Protein AF-A0A7S2FKA6-F1 (afdb_monomer)

Sequence (205 aa):
SEPDRRRFMAACVSSMRIHAEGRASDGRSLIFLFEQLCSLVCPEKPEPEHLLMLNKTSTQEEFIRGAMVKNPYSSKQVGPLMRDVKNKICRDLDLGGLIEDDNGMELLVSGKIVKLDLSVTAVYEQVWARAQAAQGLSESAPMVVVYRLQGLDGEATEPIVESVDEESGEEKDPEAEYAIAAVVGETGGLQVMMDILERSTPLLR

Mean predicted aligned error: 9.56 Å

InterPro domains:
  IPR025704 E3 ubiquitin ligase UBR4, C-terminal [PF13764] (68-200)
  IPR045189 E3 ubiquitin ligase UBR4-like [PTHR21725] (3-200)

Solvent-accessible surface area (backbone atoms only — not comparable to full-atom values): 11991 Å² total; per-residue (Å²): 104,72,69,54,50,53,51,49,52,45,48,42,43,52,50,46,45,54,46,66,72,40,97,64,70,53,61,66,60,49,51,51,45,49,50,54,49,45,48,70,47,59,55,81,75,75,79,83,79,47,41,33,34,61,39,71,41,81,92,43,55,87,79,47,65,81,77,68,84,68,63,63,39,50,35,86,79,52,38,66,29,37,43,30,49,52,41,48,53,23,62,80,52,71,39,66,85,42,59,88,34,77,70,51,51,46,42,26,43,82,76,22,36,48,46,44,87,42,42,45,65,55,46,42,60,67,45,38,32,50,54,30,51,74,69,75,42,71,71,87,57,62,43,58,37,36,37,47,61,56,66,76,87,47,80,87,82,56,55,71,44,86,76,71,78,86,74,78,61,79,88,65,59,63,68,72,70,38,48,72,47,51,48,40,61,78,66,47,28,61,58,47,52,49,56,45,50,63,72,60,65,73,78,88,119

Secondary structure (DSSP, 8-state):
-HHHHHHHHHHHHHHHHHHHHSSS--HHHHHHHHHHHHHHHS---PPPP-EEEEEE-GGGTTTS-S--TTPSEEHHHH-SBHHHHHHHHHHHTT-GGGSS-SSSEEEEETTEEE-TTSBHHHHIIIIIIHHHHHTT--TTSPEEEEEEETTTTSS--SPEE----TT-S----HHHHTGGGHHHHHTTHHHHHHHHHHHHTTS--

Organism: NCBI:txid156173

Foldseek 3Di:
DLVVLLVVLLVLLVVLLVLLPDPDNPVVSNVVSVVSNCCSQPNPPPDDKAWEDEAEDPVCPVVQPDTDPPHGDICVVQDFWLLSVVLVSCVVRVVVVCNPPQQFKFKDFPQATEHRRDTPVQCLVFPHQVSCVVVVHDSPDHTYIYMDTPCPVHHDPHHYDPDGDPPPPDPDDSCVSRVSCVSCVVSVSVVSVVSSVVVVPPPPD

Radius of gyration: 25.11 Å; Cα contacts (8 Å, |Δi|>4): 246; chains: 1; bounding box: 62×28×62 Å

pLDDT: mean 88.81, std 11.91, range [36.5, 98.56]

Structure (mmCIF, N/CA/C/O backbone):
data_AF-A0A7S2FKA6-F1
#
_entry.id   AF-A0A7S2FKA6-F1
#
loop_
_atom_site.group_PDB
_atom_site.id
_atom_site.type_symbol
_atom_site.label_atom_id
_atom_site.label_alt_id
_atom_site.label_comp_id
_atom_site.label_asym_id
_atom_site.label_entity_id
_atom_site.label_seq_id
_atom_site.pdbx_PDB_ins_code
_atom_site.Cartn_x
_atom_site.Cartn_y
_atom_site.Cartn_z
_atom_site.occupancy
_atom_site.B_iso_or_equiv
_atom_site.auth_seq_id
_atom_site.auth_comp_id
_atom_site.auth_asym_id
_atom_site.auth_atom_id
_atom_site.pdbx_PDB_model_num
ATOM 1 N N . SER A 1 1 ? 4.176 10.883 -28.738 1.00 82.25 1 SER A N 1
ATOM 2 C CA . SER A 1 1 ? 3.294 9.872 -29.364 1.00 82.25 1 SER A CA 1
ATOM 3 C C . SER A 1 1 ? 4.046 8.545 -29.504 1.00 82.25 1 SER A C 1
ATOM 5 O O . SER A 1 1 ? 5.252 8.534 -29.278 1.00 82.25 1 SER A O 1
ATOM 7 N N . GLU A 1 2 ? 3.391 7.428 -29.844 1.00 84.69 2 GLU A N 1
ATOM 8 C CA . GLU A 1 2 ? 4.082 6.151 -30.117 1.00 84.69 2 GLU A CA 1
ATOM 9 C C . GLU A 1 2 ? 5.208 6.263 -31.170 1.00 84.69 2 GLU A C 1
ATOM 11 O O . GLU A 1 2 ? 6.323 5.825 -30.874 1.00 84.69 2 GLU A O 1
ATOM 16 N N . PRO A 1 3 ? 5.019 6.919 -32.337 1.00 91.50 3 PRO A N 1
ATOM 17 C CA . PRO A 1 3 ? 6.106 7.072 -33.305 1.00 91.50 3 PRO A CA 1
ATOM 18 C C . PRO A 1 3 ? 7.275 7.909 -32.770 1.00 91.50 3 PRO A C 1
ATOM 20 O O . PRO A 1 3 ? 8.422 7.627 -33.112 1.00 91.50 3 PRO A O 1
ATOM 23 N N . ASP A 1 4 ? 7.028 8.891 -31.897 1.00 91.38 4 ASP A N 1
ATOM 24 C CA . ASP A 1 4 ? 8.115 9.643 -31.253 1.00 91.38 4 ASP A CA 1
ATOM 25 C C . ASP A 1 4 ? 8.912 8.761 -30.289 1.00 91.38 4 ASP A C 1
ATOM 27 O O . ASP A 1 4 ? 10.138 8.826 -30.282 1.00 91.38 4 ASP A O 1
ATOM 31 N N . ARG A 1 5 ? 8.236 7.894 -29.519 1.00 91.75 5 ARG A N 1
ATOM 32 C CA . ARG A 1 5 ? 8.898 6.941 -28.613 1.00 91.75 5 ARG A CA 1
ATOM 33 C C . ARG A 1 5 ? 9.753 5.940 -29.391 1.00 91.75 5 ARG A C 1
ATOM 35 O O . ARG A 1 5 ? 10.891 5.699 -29.002 1.00 91.75 5 ARG A O 1
ATOM 42 N N . ARG A 1 6 ? 9.249 5.416 -30.517 1.00 94.00 6 ARG A N 1
ATOM 43 C CA . ARG A 1 6 ? 10.022 4.529 -31.409 1.00 94.00 6 ARG A CA 1
ATOM 44 C C . ARG A 1 6 ? 11.250 5.237 -31.989 1.00 94.00 6 ARG A C 1
ATOM 46 O O . ARG A 1 6 ? 12.345 4.685 -31.953 1.00 94.00 6 ARG A O 1
ATOM 53 N N . ARG A 1 7 ? 11.098 6.476 -32.479 1.00 94.50 7 ARG A N 1
ATOM 54 C CA . ARG A 1 7 ? 12.226 7.290 -32.979 1.00 94.50 7 ARG A CA 1
ATOM 55 C C . ARG A 1 7 ? 13.259 7.565 -31.892 1.00 94.50 7 ARG A C 1
ATOM 57 O O . ARG A 1 7 ? 14.451 7.460 -32.154 1.00 94.50 7 ARG A O 1
ATOM 64 N N . PHE A 1 8 ? 12.805 7.900 -30.688 1.00 94.12 8 PHE A N 1
ATOM 65 C CA . PHE A 1 8 ? 13.676 8.152 -29.548 1.00 94.12 8 PHE A CA 1
ATOM 66 C C . PHE A 1 8 ? 14.447 6.888 -29.144 1.00 94.12 8 PHE A C 1
ATOM 68 O O . PHE A 1 8 ? 15.665 6.940 -29.027 1.00 94.12 8 PHE A O 1
ATOM 75 N N . MET A 1 9 ? 13.781 5.731 -29.065 1.00 94.19 9 MET A N 1
ATOM 76 C CA . MET A 1 9 ? 14.434 4.445 -28.796 1.00 94.19 9 MET A CA 1
ATOM 77 C C . MET A 1 9 ? 15.490 4.093 -29.859 1.00 94.19 9 MET A C 1
ATOM 79 O O . MET A 1 9 ? 16.610 3.710 -29.520 1.00 94.19 9 MET A O 1
ATOM 83 N N . ALA A 1 10 ? 15.183 4.295 -31.145 1.00 94.81 10 ALA A N 1
ATOM 84 C CA . ALA A 1 10 ? 16.145 4.093 -32.231 1.00 94.81 10 ALA A CA 1
ATOM 85 C C . ALA A 1 10 ? 17.338 5.067 -32.162 1.00 94.81 10 ALA A C 1
ATOM 87 O O . ALA A 1 10 ? 18.478 4.691 -32.460 1.00 94.81 10 ALA A O 1
ATOM 88 N N . ALA A 1 11 ? 17.096 6.312 -31.743 1.00 94.31 11 ALA A N 1
ATOM 89 C CA . ALA A 1 11 ? 18.148 7.290 -31.497 1.00 94.31 11 ALA A CA 1
ATOM 90 C C . ALA A 1 11 ? 19.034 6.881 -30.310 1.00 94.31 11 ALA A C 1
ATOM 92 O O . ALA A 1 11 ? 20.253 6.966 -30.426 1.00 94.31 11 ALA A O 1
ATOM 93 N N . CYS A 1 12 ? 18.461 6.362 -29.216 1.00 93.44 12 CYS A N 1
ATOM 94 C CA . CYS A 1 12 ? 19.218 5.821 -28.084 1.00 93.44 12 CYS A CA 1
ATOM 95 C C . CYS A 1 12 ? 20.162 4.697 -28.526 1.00 93.44 12 CYS A C 1
ATOM 97 O O . CYS A 1 12 ? 21.352 4.760 -28.231 1.00 93.44 12 CYS A O 1
ATOM 99 N N . VAL A 1 13 ? 19.671 3.724 -29.305 1.00 93.88 13 VAL A N 1
ATOM 100 C CA . VAL A 1 13 ? 20.503 2.628 -29.839 1.00 93.88 13 VAL A CA 1
ATOM 101 C C . VAL A 1 13 ? 21.621 3.155 -30.746 1.00 93.88 13 VAL A C 1
ATOM 103 O O . VAL A 1 13 ? 22.766 2.709 -30.662 1.00 93.88 13 VAL A O 1
ATOM 106 N N . SER A 1 14 ? 21.314 4.137 -31.595 1.00 92.38 14 SER A N 1
ATOM 107 C CA . SER A 1 14 ? 22.310 4.759 -32.476 1.00 92.38 14 SER A CA 1
ATOM 108 C C . SER A 1 14 ? 23.398 5.486 -31.680 1.00 92.38 14 SER A C 1
ATOM 110 O O . SER A 1 14 ? 24.583 5.326 -31.967 1.00 92.38 14 SER A O 1
ATOM 112 N N . SER A 1 15 ? 23.012 6.225 -30.639 1.00 91.00 15 SER A N 1
ATOM 113 C CA . SER A 1 15 ? 23.945 6.879 -29.720 1.00 91.00 15 SER A CA 1
ATOM 114 C C . SER A 1 15 ? 24.798 5.859 -28.969 1.00 91.00 15 SER A C 1
ATOM 116 O O . SER A 1 15 ? 26.011 6.036 -28.884 1.00 91.00 15 SER A O 1
ATOM 118 N N . MET A 1 16 ? 24.213 4.753 -28.494 1.00 89.56 16 MET A N 1
ATOM 119 C CA . MET A 1 16 ? 24.967 3.679 -27.833 1.00 89.56 16 MET A CA 1
ATOM 120 C C . MET A 1 16 ? 26.066 3.124 -28.737 1.00 89.56 16 MET A C 1
ATOM 122 O O . MET A 1 16 ? 27.187 2.942 -28.273 1.00 89.56 16 MET A O 1
ATOM 126 N N . ARG A 1 17 ? 25.781 2.923 -30.030 1.00 89.12 17 ARG A N 1
ATOM 127 C CA . ARG A 1 17 ? 26.772 2.459 -31.013 1.00 89.12 17 ARG A CA 1
ATOM 128 C C . ARG A 1 17 ? 27.942 3.437 -31.150 1.00 89.12 17 ARG A C 1
ATOM 130 O O . ARG A 1 17 ? 29.094 3.029 -31.053 1.00 89.12 17 ARG A O 1
ATOM 137 N N . ILE A 1 18 ? 27.650 4.733 -31.278 1.00 87.38 18 ILE A N 1
ATOM 138 C CA . ILE A 1 18 ? 28.676 5.787 -31.361 1.00 87.38 18 ILE A CA 1
ATOM 139 C C . ILE A 1 18 ? 29.549 5.798 -30.097 1.00 87.38 18 ILE A C 1
ATOM 141 O O . ILE A 1 18 ? 30.776 5.866 -30.183 1.00 87.38 18 ILE A O 1
ATOM 145 N N . HIS A 1 19 ? 28.928 5.701 -28.920 1.00 82.00 19 HIS A N 1
ATOM 146 C CA . HIS A 1 19 ? 29.644 5.682 -27.644 1.00 82.00 19 HIS A CA 1
ATOM 147 C C . HIS A 1 19 ? 30.433 4.382 -27.415 1.00 82.00 19 HIS A C 1
ATOM 149 O O . HIS A 1 19 ? 31.478 4.423 -26.769 1.00 82.00 19 HIS A O 1
ATOM 155 N N . ALA A 1 20 ? 29.987 3.253 -27.971 1.00 77.62 20 ALA A N 1
ATOM 156 C CA . ALA A 1 20 ? 30.694 1.972 -27.916 1.00 77.62 20 ALA A CA 1
ATOM 157 C C . ALA A 1 20 ? 31.932 1.920 -28.838 1.00 77.62 20 ALA A C 1
ATOM 159 O O . ALA A 1 20 ? 32.895 1.203 -28.551 1.00 77.62 20 ALA A O 1
ATOM 160 N N . GLU A 1 21 ? 31.918 2.668 -29.946 1.00 76.81 21 GLU A N 1
ATOM 161 C CA . GLU A 1 21 ? 33.001 2.737 -30.941 1.00 76.81 21 GLU A CA 1
ATOM 162 C C . GLU A 1 21 ? 34.034 3.848 -30.659 1.00 76.81 21 GLU A C 1
ATOM 164 O O . GLU A 1 21 ? 35.160 3.800 -31.164 1.00 76.81 21 GLU A O 1
ATOM 169 N N . GLY A 1 22 ? 33.678 4.852 -29.852 1.00 66.69 22 GLY A N 1
ATOM 170 C CA . GLY A 1 22 ? 34.537 5.990 -29.522 1.00 66.69 22 GLY A CA 1
ATOM 171 C C . GLY A 1 22 ? 35.756 5.642 -28.651 1.00 66.69 22 GLY A C 1
ATOM 172 O O . GLY A 1 22 ? 35.702 4.795 -27.767 1.00 66.69 22 GLY A O 1
ATOM 173 N N . ARG A 1 23 ? 36.876 6.362 -28.851 1.00 52.81 23 ARG A N 1
ATOM 174 C CA . ARG A 1 23 ? 38.148 6.187 -28.102 1.00 52.81 23 ARG A CA 1
ATOM 175 C C . ARG A 1 23 ? 38.091 6.557 -26.610 1.00 52.81 23 ARG A C 1
ATOM 177 O O . ARG A 1 23 ? 39.057 6.304 -25.897 1.00 52.81 23 ARG A O 1
ATOM 184 N N . ALA A 1 24 ? 37.004 7.166 -26.148 1.00 53.00 24 ALA A N 1
ATOM 185 C CA . ALA A 1 24 ? 36.745 7.432 -24.741 1.00 53.00 24 ALA A CA 1
ATOM 186 C C . ALA A 1 24 ? 35.394 6.800 -24.406 1.00 53.00 24 ALA A C 1
ATOM 188 O O . ALA A 1 24 ? 34.350 7.372 -24.713 1.00 53.00 24 ALA A O 1
ATOM 189 N N . SER A 1 25 ? 35.415 5.598 -23.832 1.00 59.69 25 SER A N 1
ATOM 190 C CA . SER A 1 25 ? 34.218 4.952 -23.306 1.00 59.69 25 SER A CA 1
ATOM 191 C C . SER A 1 25 ? 33.715 5.770 -22.116 1.00 59.69 25 SER A C 1
ATOM 193 O O . SER A 1 25 ? 34.133 5.548 -20.977 1.00 59.69 25 SER A O 1
ATOM 195 N N . ASP A 1 26 ? 32.856 6.756 -22.359 1.00 68.75 26 ASP A N 1
ATOM 196 C CA . ASP A 1 26 ? 32.140 7.397 -21.266 1.00 68.75 26 ASP A CA 1
ATOM 197 C C . ASP A 1 26 ? 31.062 6.431 -20.771 1.00 68.75 26 ASP A C 1
ATOM 199 O O . ASP A 1 26 ? 29.926 6.420 -21.249 1.00 68.75 26 ASP A O 1
ATOM 203 N N . GLY A 1 27 ? 31.447 5.583 -19.817 1.00 76.94 27 GLY A N 1
ATOM 204 C CA . GLY A 1 27 ? 30.548 4.619 -19.193 1.00 76.94 27 GLY A CA 1
ATOM 205 C C . GLY A 1 27 ? 29.296 5.278 -18.612 1.00 76.94 27 GLY A C 1
ATOM 206 O O . GLY A 1 27 ? 28.246 4.648 -18.599 1.00 76.94 27 GLY A O 1
ATOM 207 N N . ARG A 1 28 ? 29.354 6.561 -18.219 1.00 83.12 28 ARG A N 1
ATOM 208 C CA . ARG A 1 28 ? 28.179 7.298 -17.728 1.00 83.12 28 ARG A CA 1
ATOM 209 C C . ARG A 1 28 ? 27.160 7.548 -18.832 1.00 83.12 28 ARG A C 1
ATOM 211 O O . ARG A 1 28 ? 25.972 7.361 -18.598 1.00 83.12 28 ARG A O 1
ATOM 218 N N . SER A 1 29 ? 27.615 7.912 -20.031 1.00 86.75 29 SER A N 1
ATOM 219 C CA . SER A 1 29 ? 26.742 8.069 -21.199 1.00 86.75 29 SER A CA 1
ATOM 220 C C . SER A 1 29 ? 26.077 6.745 -21.583 1.00 86.75 29 SER A C 1
ATOM 222 O O . SER A 1 29 ? 24.886 6.727 -21.881 1.00 86.75 29 SER A O 1
ATOM 224 N N . LEU A 1 30 ? 26.808 5.624 -21.528 1.00 87.88 30 LEU A N 1
ATOM 225 C CA . LEU A 1 30 ? 26.228 4.301 -21.787 1.00 87.88 30 LEU A CA 1
ATOM 226 C C . LEU A 1 30 ? 25.200 3.904 -20.719 1.00 87.88 30 LEU A C 1
ATOM 228 O O . LEU A 1 30 ? 24.107 3.488 -21.087 1.00 87.88 30 LEU A O 1
ATOM 232 N N . ILE A 1 31 ? 25.510 4.087 -19.430 1.00 88.56 31 ILE A N 1
ATOM 233 C CA . ILE A 1 31 ? 24.568 3.845 -18.321 1.00 88.56 31 ILE A CA 1
ATOM 234 C C . ILE A 1 31 ? 23.289 4.662 -18.520 1.00 88.56 31 ILE A C 1
ATOM 236 O O . ILE A 1 31 ? 22.201 4.097 -18.521 1.00 88.56 31 ILE A O 1
ATOM 240 N N . PHE A 1 32 ? 23.420 5.962 -18.793 1.00 90.25 32 PHE A N 1
ATOM 241 C CA . PHE A 1 32 ? 22.276 6.833 -19.048 1.00 90.25 32 PHE A CA 1
ATOM 242 C C . PHE A 1 32 ? 21.427 6.343 -20.231 1.00 90.25 32 PHE A C 1
ATOM 244 O O . PHE A 1 32 ? 20.204 6.295 -20.146 1.00 90.25 32 PHE A O 1
ATOM 251 N N . LEU A 1 33 ? 22.052 5.944 -21.344 1.00 91.62 33 LEU A N 1
ATOM 252 C CA . LEU A 1 33 ? 21.327 5.429 -22.509 1.00 91.62 33 LEU A CA 1
ATOM 253 C C . LEU A 1 33 ? 20.605 4.108 -22.206 1.00 91.62 33 LEU A C 1
ATOM 255 O O . LEU A 1 33 ? 19.481 3.923 -22.672 1.00 91.62 33 LEU A O 1
ATOM 259 N N . PHE A 1 34 ? 21.202 3.226 -21.399 1.00 90.50 34 PHE A N 1
ATOM 260 C CA . PHE A 1 34 ? 20.532 2.026 -20.896 1.00 90.50 34 PHE A CA 1
ATOM 261 C C . PHE A 1 34 ? 19.323 2.377 -20.016 1.00 90.50 34 PHE A C 1
ATOM 263 O O . PHE A 1 34 ? 18.247 1.830 -20.238 1.00 90.50 34 PHE A O 1
ATOM 270 N N . GLU A 1 35 ? 19.448 3.328 -19.087 1.00 90.06 35 GLU A N 1
ATOM 271 C CA . GLU A 1 35 ? 18.331 3.803 -18.252 1.00 90.06 35 GLU A CA 1
ATOM 272 C C . GLU A 1 35 ? 17.179 4.371 -19.101 1.00 90.06 35 GLU A C 1
ATOM 274 O O . GLU A 1 35 ? 16.004 4.086 -18.847 1.00 90.06 35 GLU A O 1
ATOM 279 N N . GLN A 1 36 ? 17.493 5.126 -20.161 1.00 92.12 36 GLN A N 1
ATOM 280 C CA . GLN A 1 36 ? 16.481 5.628 -21.096 1.00 92.12 36 GLN A CA 1
ATOM 281 C C . GLN A 1 36 ? 15.773 4.488 -21.842 1.00 92.12 36 GLN A C 1
ATOM 283 O O . GLN A 1 36 ? 14.554 4.523 -21.992 1.00 92.12 36 GLN A O 1
ATOM 288 N N . LEU A 1 37 ? 16.496 3.452 -22.278 1.00 91.88 37 LEU A N 1
ATOM 289 C CA . LEU A 1 37 ? 15.871 2.286 -22.909 1.00 91.88 37 LEU A CA 1
ATOM 290 C C . LEU A 1 37 ? 14.971 1.526 -21.926 1.00 91.88 37 LEU A C 1
ATOM 292 O O . LEU A 1 37 ? 13.828 1.224 -22.269 1.00 91.88 37 LEU A O 1
ATOM 296 N N . CYS A 1 38 ? 15.446 1.278 -20.703 1.00 89.44 38 CYS A N 1
ATOM 297 C CA . CYS A 1 38 ? 14.674 0.603 -19.660 1.00 89.44 38 CYS A CA 1
ATOM 298 C C . CYS A 1 38 ? 13.384 1.364 -19.334 1.00 89.44 38 CYS A C 1
ATOM 300 O O . CYS A 1 38 ? 12.309 0.775 -19.384 1.00 89.44 38 CYS A O 1
ATOM 302 N N . SER A 1 39 ? 13.465 2.678 -19.102 1.00 88.38 39 SER A N 1
ATOM 303 C CA . SER A 1 39 ? 12.288 3.505 -18.790 1.00 88.38 39 SER A CA 1
ATOM 304 C C . SER A 1 39 ? 11.256 3.570 -19.926 1.00 88.38 39 SER A C 1
ATOM 306 O O . SER A 1 39 ? 10.067 3.760 -19.671 1.00 88.38 39 SER A O 1
ATOM 308 N N . LEU A 1 40 ? 11.674 3.392 -21.185 1.00 89.38 40 LEU A N 1
ATOM 309 C CA . LEU A 1 40 ? 10.760 3.338 -22.331 1.00 89.38 40 LEU A CA 1
ATOM 310 C C . LEU A 1 40 ? 10.075 1.984 -22.501 1.00 89.38 40 LEU A C 1
ATOM 312 O O . LEU A 1 40 ? 8.922 1.968 -22.942 1.00 89.38 40 LEU A O 1
ATOM 316 N N . VAL A 1 41 ? 10.804 0.891 -22.251 1.00 88.56 41 VAL A N 1
ATOM 317 C CA . VAL A 1 41 ? 10.328 -0.490 -22.421 1.00 88.56 41 VAL A CA 1
ATOM 318 C C . VAL A 1 41 ? 9.470 -0.901 -21.234 1.00 88.56 41 VAL A C 1
ATOM 320 O O . VAL A 1 41 ? 8.349 -1.354 -21.423 1.00 88.56 41 VAL A O 1
ATOM 323 N N . CYS A 1 42 ? 9.974 -0.694 -20.022 1.00 82.44 42 CYS A N 1
ATOM 324 C CA . CYS A 1 42 ? 9.307 -1.027 -18.776 1.00 82.44 42 CYS A CA 1
ATOM 325 C C . CYS A 1 42 ? 9.310 0.214 -17.875 1.00 82.44 42 CYS A C 1
ATOM 327 O O . CYS A 1 42 ? 10.168 0.336 -16.998 1.00 82.44 42 CYS A O 1
ATOM 329 N N . PRO A 1 43 ? 8.396 1.175 -18.103 1.00 78.81 43 PRO A N 1
ATOM 330 C CA . PRO A 1 43 ? 8.268 2.308 -17.201 1.00 78.81 43 PRO A CA 1
ATOM 331 C C . PRO A 1 43 ? 7.924 1.790 -15.802 1.00 78.81 43 PRO A C 1
ATOM 333 O O . PRO A 1 43 ? 6.976 1.019 -15.646 1.00 78.81 43 PRO A O 1
ATOM 336 N N . GLU A 1 44 ? 8.673 2.220 -14.785 1.00 73.50 44 GLU A N 1
ATOM 337 C CA . GLU A 1 44 ? 8.296 1.969 -13.395 1.00 73.50 44 GLU A CA 1
ATOM 338 C C . GLU A 1 44 ? 6.903 2.566 -13.173 1.00 73.50 44 GLU A C 1
ATOM 340 O O . GLU A 1 44 ? 6.709 3.781 -13.286 1.00 73.50 44 GLU A O 1
ATOM 345 N N . LYS A 1 45 ? 5.904 1.716 -12.908 1.00 68.75 45 LYS A N 1
ATOM 346 C CA . LYS A 1 45 ? 4.601 2.203 -12.457 1.00 68.75 45 LYS A CA 1
ATOM 347 C C . LYS A 1 45 ? 4.834 2.782 -11.062 1.00 68.75 45 LYS A C 1
ATOM 349 O O . LYS A 1 45 ? 5.216 2.019 -10.176 1.00 68.75 45 LYS A O 1
ATOM 354 N N . PRO A 1 46 ? 4.651 4.098 -10.851 1.00 70.81 46 PRO A N 1
ATOM 355 C CA . PRO A 1 46 ? 4.772 4.646 -9.513 1.00 70.81 46 PRO A CA 1
ATOM 356 C C . PRO A 1 46 ? 3.759 3.938 -8.617 1.00 70.81 46 PRO A C 1
ATOM 358 O O . PRO A 1 46 ? 2.600 3.785 -9.012 1.00 70.81 46 PRO A O 1
ATOM 361 N N . GLU A 1 47 ? 4.197 3.507 -7.433 1.00 73.81 47 GLU A N 1
ATOM 362 C CA . GLU A 1 47 ? 3.298 2.874 -6.472 1.00 73.81 47 GLU A CA 1
ATOM 363 C C . GLU A 1 47 ? 2.091 3.790 -6.219 1.00 73.81 47 GLU A C 1
ATOM 365 O O . GLU A 1 47 ? 2.269 5.001 -5.985 1.00 73.81 47 GLU A O 1
ATOM 370 N N . PRO A 1 48 ? 0.866 3.244 -6.302 1.00 82.75 48 PRO A N 1
ATOM 371 C CA . PRO A 1 48 ? -0.332 4.033 -6.109 1.00 82.75 48 PRO A CA 1
ATOM 372 C C . PRO A 1 48 ? -0.337 4.647 -4.706 1.00 82.75 48 PRO A C 1
ATOM 374 O O . PRO A 1 48 ? 0.010 4.026 -3.700 1.00 82.75 48 PRO A O 1
ATOM 377 N N . GLU A 1 49 ? -0.699 5.926 -4.648 1.00 91.56 49 GLU A N 1
ATOM 378 C CA . GLU A 1 49 ? -0.820 6.651 -3.392 1.00 91.56 49 GLU A CA 1
ATOM 379 C C . GLU A 1 49 ? -2.256 6.570 -2.893 1.00 91.56 49 GLU A C 1
ATOM 381 O O . GLU A 1 49 ? -3.177 7.060 -3.547 1.00 91.56 49 GLU A O 1
ATOM 386 N N . HIS A 1 50 ? -2.437 5.982 -1.713 1.00 94.38 50 HIS A N 1
ATOM 387 C CA . HIS A 1 50 ? -3.745 5.806 -1.098 1.00 94.38 50 HIS A CA 1
ATOM 388 C C . HIS A 1 50 ? -3.885 6.727 0.109 1.00 94.38 50 HIS A C 1
ATOM 390 O O . HIS A 1 50 ? -2.998 6.811 0.960 1.00 94.38 50 HIS A O 1
ATOM 396 N N . LEU A 1 51 ? -5.018 7.425 0.185 1.00 96.75 51 LEU A N 1
ATOM 397 C CA . LEU A 1 51 ? -5.348 8.299 1.306 1.00 96.75 51 LEU A CA 1
ATOM 398 C C . LEU A 1 51 ? -6.123 7.521 2.372 1.00 96.75 51 LEU A C 1
ATOM 400 O O . LEU A 1 51 ? -7.080 6.820 2.053 1.00 96.75 51 LEU A O 1
ATOM 404 N N . LEU A 1 52 ? -5.727 7.679 3.634 1.00 98.00 52 LEU A N 1
ATOM 405 C CA . LEU A 1 52 ? -6.238 6.937 4.785 1.00 98.00 52 LEU A CA 1
ATOM 406 C C . LEU A 1 52 ? -6.906 7.880 5.790 1.00 98.00 52 LEU A C 1
ATOM 408 O O . LEU A 1 52 ? -6.277 8.810 6.296 1.00 98.00 52 LEU A O 1
ATOM 412 N N . MET A 1 53 ? -8.166 7.613 6.118 1.00 98.06 53 MET A N 1
ATOM 413 C CA . MET A 1 53 ? -8.887 8.234 7.227 1.00 98.06 53 MET A CA 1
ATOM 414 C C . MET A 1 53 ? -8.809 7.309 8.436 1.00 98.06 53 MET A C 1
ATOM 416 O O . MET A 1 53 ? -9.466 6.272 8.467 1.00 98.06 53 MET A O 1
ATOM 420 N N . LEU A 1 54 ? -8.000 7.680 9.422 1.00 98.50 54 LEU A N 1
ATOM 421 C CA . LEU A 1 54 ? -7.741 6.876 10.611 1.00 98.50 54 LEU A CA 1
ATOM 422 C C . LEU A 1 54 ? -8.663 7.331 11.743 1.00 98.50 54 LEU A C 1
ATOM 424 O O . LEU A 1 54 ? -8.460 8.405 12.314 1.00 98.50 54 LEU A O 1
ATOM 428 N N . ASN A 1 55 ? -9.665 6.523 12.078 1.00 97.75 55 ASN A N 1
ATOM 429 C CA . ASN A 1 55 ? -10.690 6.864 13.064 1.00 97.75 55 ASN A CA 1
ATOM 430 C C . ASN A 1 55 ? -10.682 5.866 14.221 1.00 97.75 55 ASN A C 1
ATOM 432 O O . ASN A 1 55 ? -10.614 4.663 14.000 1.00 97.75 55 ASN A O 1
ATOM 436 N N . LYS A 1 56 ? -10.792 6.344 15.461 1.00 96.81 56 LYS A N 1
ATOM 437 C CA . LYS A 1 56 ? -11.040 5.434 16.585 1.00 96.81 56 LYS A CA 1
ATOM 438 C C . LYS A 1 56 ? -12.476 4.938 16.542 1.00 96.81 56 LYS A C 1
ATOM 440 O O . LYS A 1 56 ? -13.364 5.678 16.117 1.00 96.81 56 LYS A O 1
ATOM 445 N N . THR A 1 57 ? -12.705 3.713 17.004 1.00 96.19 57 THR A N 1
ATOM 446 C CA . THR A 1 57 ? -14.075 3.245 17.241 1.00 96.19 57 THR A CA 1
ATOM 447 C C . THR A 1 57 ? -14.764 4.106 18.304 1.00 96.19 57 THR A C 1
ATOM 449 O O . THR A 1 57 ? -14.148 4.500 19.299 1.00 96.19 57 THR A O 1
ATOM 452 N N . SER A 1 58 ? -16.058 4.375 18.115 1.00 94.31 58 SER A N 1
ATOM 453 C CA . SER A 1 58 ? -16.865 5.152 19.063 1.00 94.31 58 SER A CA 1
ATOM 454 C C . SER A 1 58 ? -17.070 4.427 20.396 1.00 94.31 58 SER A C 1
ATOM 456 O O . SER A 1 58 ? -17.291 5.064 21.420 1.00 94.31 58 SER A O 1
ATOM 458 N N . THR A 1 59 ? -16.994 3.094 20.404 1.00 94.75 59 THR A N 1
ATOM 459 C CA . THR A 1 59 ? -17.143 2.280 21.622 1.00 94.75 59 THR A CA 1
ATOM 460 C C . THR A 1 59 ? -15.951 2.401 22.566 1.00 94.75 59 THR A C 1
ATOM 462 O O . THR A 1 59 ? -16.091 2.130 23.753 1.00 94.75 59 THR A O 1
ATOM 465 N N . GLN A 1 60 ? -14.795 2.855 22.069 1.00 94.75 60 GLN A N 1
ATOM 466 C CA . GLN A 1 60 ? -13.554 2.907 22.841 1.00 94.75 60 GLN A CA 1
ATOM 467 C C . GLN A 1 60 ? -12.964 4.317 22.975 1.00 94.75 60 GLN A C 1
ATOM 469 O O . GLN A 1 60 ? -11.764 4.481 23.218 1.00 94.75 60 GLN A O 1
ATOM 474 N N . GLU A 1 61 ? -13.790 5.360 22.842 1.00 92.38 61 GLU A N 1
ATOM 475 C CA . GLU A 1 61 ? -13.326 6.751 22.937 1.00 92.38 61 GLU A CA 1
ATOM 476 C C . GLU A 1 61 ? -12.678 7.091 24.284 1.00 92.38 61 GLU A C 1
ATOM 478 O O . GLU A 1 61 ? -11.780 7.935 24.321 1.00 92.38 61 GLU A O 1
ATOM 483 N N . GLU A 1 62 ? -13.116 6.438 25.364 1.00 92.88 62 GLU A N 1
ATOM 484 C CA . GLU A 1 62 ? -12.593 6.640 26.719 1.00 92.88 62 GLU A CA 1
ATOM 485 C C . GLU A 1 62 ? -11.281 5.887 26.993 1.00 92.88 62 GLU A C 1
ATOM 487 O O . GLU A 1 62 ? -10.484 6.322 27.827 1.00 92.88 62 GLU A O 1
ATOM 492 N N . PHE A 1 63 ? -11.020 4.799 26.260 1.00 93.81 63 PHE A N 1
A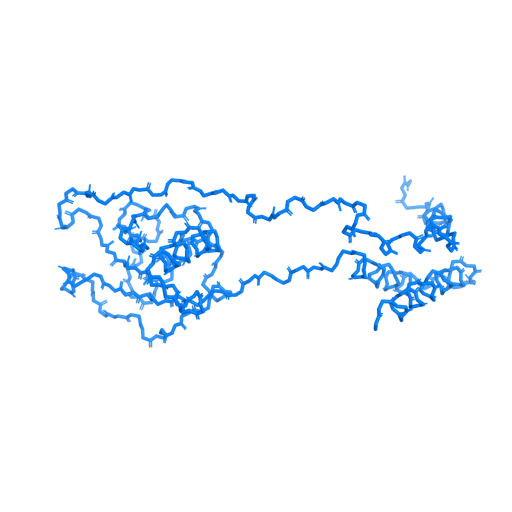TOM 493 C CA . PHE A 1 63 ? -9.821 3.973 26.426 1.00 93.81 63 PHE A CA 1
ATOM 494 C C . PHE A 1 63 ? -8.652 4.483 25.583 1.00 93.81 63 PHE A C 1
ATOM 496 O O . PHE A 1 63 ? -7.503 4.430 26.021 1.00 93.81 63 PHE A O 1
ATOM 503 N N . ILE A 1 64 ? -8.937 5.030 24.396 1.00 95.12 64 ILE A N 1
ATOM 504 C CA . ILE A 1 64 ? -7.924 5.613 23.515 1.00 95.12 64 ILE A CA 1
ATOM 505 C C . ILE A 1 64 ? -7.967 7.139 23.613 1.00 95.12 64 ILE A C 1
ATOM 507 O O . ILE A 1 64 ? -8.831 7.815 23.039 1.00 95.12 64 ILE A O 1
ATOM 511 N N . ARG A 1 65 ? -6.991 7.698 24.334 1.00 94.69 65 ARG A N 1
ATOM 512 C CA . ARG A 1 65 ? -6.834 9.149 24.478 1.00 94.69 65 ARG A CA 1
ATOM 513 C C . ARG A 1 65 ? -6.375 9.785 23.165 1.00 94.69 65 ARG A C 1
ATOM 515 O O . ARG A 1 65 ? -5.546 9.240 22.448 1.00 94.69 65 ARG A O 1
ATOM 522 N N . GLY A 1 66 ? -6.888 10.982 22.886 1.00 95.00 66 GLY A N 1
ATOM 523 C CA . GLY A 1 66 ? -6.558 11.723 21.667 1.00 95.00 66 GLY A CA 1
ATOM 524 C C . GLY A 1 66 ? -7.297 11.219 20.423 1.00 95.00 66 GLY A C 1
ATOM 525 O O . GLY A 1 66 ? -8.278 10.476 20.514 1.00 95.00 66 GLY A O 1
ATOM 526 N N . ALA A 1 67 ? -6.867 11.706 19.260 1.00 95.94 67 ALA A N 1
ATOM 527 C CA . ALA A 1 67 ? -7.385 11.336 17.947 1.00 95.94 67 ALA A CA 1
ATOM 528 C C . ALA A 1 67 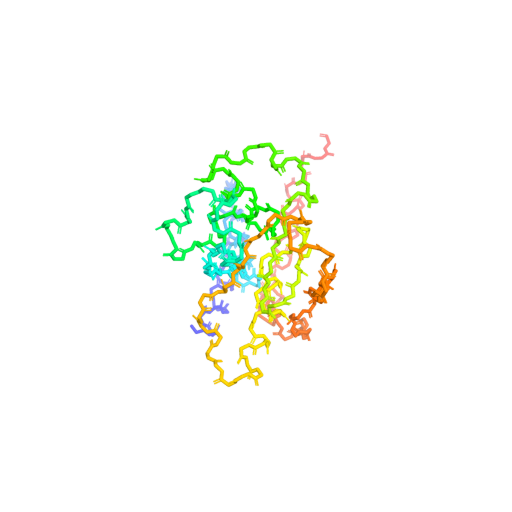? -6.343 11.650 16.863 1.00 95.94 67 ALA A C 1
ATOM 530 O O . ALA A 1 67 ? -5.449 12.474 17.061 1.00 95.94 67 ALA A O 1
ATOM 531 N N . MET A 1 68 ? -6.486 11.026 15.698 1.00 97.12 68 MET A N 1
ATOM 532 C CA . MET A 1 68 ? -5.623 11.277 14.545 1.00 97.12 68 MET A CA 1
ATOM 533 C C . MET A 1 68 ? -6.012 12.602 13.872 1.00 97.12 68 MET A C 1
ATOM 535 O O . MET A 1 68 ? -7.025 12.693 13.183 1.00 97.12 68 MET A O 1
ATOM 539 N N . VAL A 1 69 ? -5.222 13.656 14.095 1.00 95.50 69 VAL A N 1
ATOM 540 C CA . VAL A 1 69 ? -5.590 15.040 13.723 1.00 95.50 69 VAL A CA 1
ATOM 541 C C . VAL A 1 69 ? -5.213 15.457 12.298 1.00 95.50 69 VAL A C 1
ATOM 543 O O . VAL A 1 69 ? -5.677 16.495 11.837 1.00 95.50 69 VAL A O 1
ATOM 546 N N . LYS A 1 70 ? -4.373 14.688 11.591 1.00 95.81 70 LYS A N 1
ATOM 547 C CA . LYS A 1 70 ? -3.889 15.030 10.234 1.00 95.81 70 LYS A CA 1
ATOM 548 C C . LYS A 1 70 ? -4.556 14.200 9.137 1.00 95.81 70 LYS A C 1
ATOM 550 O O . LYS A 1 70 ? -3.951 13.948 8.103 1.00 95.81 70 LYS A O 1
ATOM 555 N N . ASN A 1 71 ? -5.781 13.748 9.381 1.00 96.06 71 ASN A N 1
ATOM 556 C CA . ASN A 1 71 ? -6.559 13.029 8.383 1.00 96.06 71 ASN A CA 1
ATOM 557 C C . ASN A 1 71 ? -6.835 13.916 7.143 1.00 96.06 71 ASN A C 1
ATOM 559 O O . ASN A 1 71 ? -7.174 15.091 7.319 1.00 96.06 71 ASN A O 1
ATOM 563 N N . PRO A 1 72 ? -6.760 13.372 5.912 1.00 97.44 72 PRO A N 1
ATOM 564 C CA . PRO A 1 72 ? -6.293 12.026 5.566 1.00 97.44 72 PRO A CA 1
ATOM 565 C C . PRO A 1 72 ? -4.756 11.909 5.518 1.00 97.44 72 PRO A C 1
ATOM 567 O O . PRO A 1 72 ? -4.058 12.840 5.120 1.00 97.44 72 PRO A O 1
ATOM 570 N N . TYR A 1 73 ? -4.233 10.728 5.852 1.00 97.75 73 TYR A N 1
ATOM 571 C CA . TYR A 1 73 ? -2.806 10.397 5.767 1.00 97.75 73 TYR A CA 1
ATOM 572 C C . TYR A 1 73 ? -2.473 9.705 4.443 1.00 97.75 73 TYR A C 1
ATOM 574 O O . TYR A 1 73 ? -3.231 8.862 3.977 1.00 97.75 73 TYR A O 1
ATOM 582 N N . SER A 1 74 ? -1.321 10.024 3.854 1.00 96.75 74 SER A N 1
ATOM 583 C CA . SER A 1 74 ? -0.826 9.362 2.638 1.00 96.75 74 SER A CA 1
ATOM 584 C C . SER A 1 74 ? -0.129 8.041 2.970 1.00 96.75 74 SER A C 1
ATOM 586 O O . SER A 1 74 ? 0.733 8.020 3.852 1.00 96.75 74 SER A O 1
ATOM 588 N N . SER A 1 75 ? -0.435 6.964 2.235 1.00 95.62 75 SER A N 1
ATOM 589 C CA . SER A 1 75 ? 0.234 5.658 2.367 1.00 95.62 75 SER A CA 1
ATOM 590 C C . SER A 1 75 ? 1.760 5.772 2.273 1.00 95.62 75 SER A C 1
ATOM 592 O O . SER A 1 75 ? 2.465 5.152 3.063 1.00 95.62 75 SER A O 1
ATOM 594 N N . LYS A 1 76 ? 2.281 6.668 1.424 1.00 94.06 76 LYS A N 1
ATOM 595 C CA . LYS A 1 76 ? 3.726 6.935 1.285 1.00 94.06 76 LYS A CA 1
ATOM 596 C C . LYS A 1 76 ? 4.374 7.498 2.551 1.00 94.06 76 LYS A C 1
ATOM 598 O O . LYS A 1 76 ? 5.570 7.332 2.758 1.00 94.06 76 LYS A O 1
ATOM 603 N N . GLN A 1 77 ? 3.607 8.203 3.382 1.00 94.81 77 GLN A N 1
ATOM 604 C CA . GLN A 1 77 ? 4.088 8.766 4.649 1.00 94.81 77 GLN A CA 1
ATOM 605 C C . GLN A 1 77 ? 3.920 7.800 5.822 1.00 94.81 77 GLN A C 1
ATOM 607 O O . GLN A 1 77 ? 4.573 7.969 6.851 1.00 94.81 77 GLN A O 1
ATOM 612 N N . VAL A 1 78 ? 2.992 6.851 5.703 1.00 96.50 78 VAL A N 1
ATOM 613 C CA . VAL A 1 78 ? 2.686 5.888 6.760 1.00 96.50 78 VAL A CA 1
ATOM 614 C C . VAL A 1 78 ? 3.591 4.668 6.653 1.00 96.50 78 VAL A C 1
ATOM 616 O O . VAL A 1 78 ? 4.232 4.317 7.638 1.00 96.50 78 VAL A O 1
ATOM 619 N N . GLY A 1 79 ? 3.660 4.071 5.466 1.00 95.94 79 GLY A N 1
ATOM 620 C CA . GLY A 1 79 ? 4.354 2.820 5.190 1.00 95.94 79 GLY A CA 1
ATOM 621 C C . GLY A 1 79 ? 3.485 1.859 4.366 1.00 95.94 79 GLY A C 1
ATOM 622 O O . GLY A 1 79 ? 2.277 2.082 4.227 1.00 95.94 79 GLY A O 1
ATOM 623 N N . PRO A 1 80 ? 4.100 0.819 3.781 1.00 95.12 80 PRO A N 1
ATOM 624 C CA . PRO A 1 80 ? 3.433 -0.088 2.852 1.00 95.12 80 PRO A CA 1
ATOM 625 C C . PRO A 1 80 ? 2.476 -1.081 3.519 1.00 95.12 80 PRO A C 1
ATOM 627 O O . PRO A 1 80 ? 1.571 -1.561 2.840 1.00 95.12 80 PRO A O 1
ATOM 630 N N . LEU A 1 81 ? 2.642 -1.408 4.806 1.00 97.19 81 LEU A N 1
ATOM 631 C CA . LEU A 1 81 ? 1.856 -2.445 5.485 1.00 97.19 81 LEU A CA 1
ATOM 632 C C . LEU A 1 81 ? 0.802 -1.859 6.429 1.00 97.19 81 LEU A C 1
ATOM 634 O O . LEU A 1 81 ? 0.977 -0.786 7.012 1.00 97.19 81 LEU A O 1
ATOM 638 N N . MET A 1 82 ? -0.268 -2.612 6.685 1.00 98.19 82 MET A N 1
ATOM 639 C CA . MET A 1 82 ? -1.251 -2.257 7.718 1.00 98.19 82 MET A CA 1
ATOM 640 C C . MET A 1 82 ? -0.614 -2.166 9.119 1.00 98.19 82 MET A C 1
ATOM 642 O O . MET A 1 82 ? -1.040 -1.361 9.950 1.00 98.19 82 MET A O 1
ATOM 646 N N . ARG A 1 83 ? 0.478 -2.897 9.371 1.00 98.44 83 ARG A N 1
ATOM 647 C CA . ARG A 1 83 ? 1.332 -2.746 10.560 1.00 98.44 83 ARG A CA 1
ATOM 648 C C . ARG A 1 83 ? 1.893 -1.339 10.706 1.00 98.44 83 ARG A C 1
ATOM 650 O O . ARG A 1 83 ? 1.942 -0.817 11.819 1.00 98.44 83 ARG A O 1
ATOM 657 N N . ASP A 1 84 ? 2.295 -0.711 9.607 1.00 98.31 84 ASP A N 1
ATOM 658 C CA . ASP A 1 84 ? 2.830 0.648 9.627 1.00 98.31 84 ASP A CA 1
ATOM 659 C C . ASP A 1 84 ? 1.737 1.657 9.981 1.00 98.31 84 ASP A C 1
ATOM 661 O O . ASP A 1 84 ? 1.979 2.587 10.753 1.00 98.31 84 ASP A O 1
ATOM 665 N N . VAL A 1 85 ? 0.506 1.413 9.514 1.00 98.50 85 VAL A N 1
ATOM 666 C CA . VAL A 1 85 ? -0.687 2.178 9.909 1.00 98.50 85 VAL A CA 1
ATOM 667 C C . VAL A 1 85 ? -0.922 2.076 11.417 1.00 98.50 85 VAL A C 1
ATOM 669 O O . VAL A 1 85 ? -1.013 3.108 12.088 1.00 98.50 85 VAL A O 1
ATOM 672 N N . LYS A 1 86 ? -0.944 0.857 11.973 1.00 98.44 86 LYS A N 1
ATOM 673 C CA . LYS A 1 86 ? -1.079 0.620 13.422 1.00 98.44 86 LYS A CA 1
ATOM 674 C C . LYS A 1 86 ? 0.045 1.304 14.201 1.00 98.44 86 LYS A C 1
ATOM 676 O O . LYS A 1 86 ? -0.218 2.088 15.107 1.00 98.44 86 LYS A O 1
ATOM 681 N N . ASN A 1 87 ? 1.297 1.108 13.795 1.00 98.38 87 ASN A N 1
ATOM 682 C CA . ASN A 1 87 ? 2.453 1.712 14.454 1.00 98.38 87 ASN A CA 1
ATOM 683 C C . ASN A 1 87 ? 2.436 3.242 14.381 1.00 98.38 87 ASN A C 1
ATOM 685 O O . ASN A 1 87 ? 2.875 3.912 15.316 1.00 98.38 87 ASN A O 1
ATOM 689 N N . LYS A 1 88 ? 1.922 3.824 13.293 1.00 98.19 88 LYS A N 1
ATOM 690 C CA . LYS A 1 88 ? 1.725 5.268 13.190 1.00 98.19 88 LYS A CA 1
ATOM 691 C C . LYS A 1 88 ? 0.681 5.773 14.181 1.00 98.19 88 LYS A C 1
ATOM 693 O O . LYS A 1 88 ? 0.951 6.761 14.860 1.00 98.19 88 LYS A O 1
ATOM 698 N N . ILE A 1 89 ? -0.464 5.100 14.289 1.00 98.25 89 ILE A N 1
ATOM 699 C CA . ILE A 1 89 ? -1.493 5.423 15.289 1.00 98.25 89 ILE A CA 1
ATOM 700 C C . ILE A 1 89 ? -0.892 5.335 16.695 1.00 98.25 89 ILE A C 1
ATOM 702 O O . ILE A 1 89 ? -1.032 6.269 17.481 1.00 98.25 89 ILE A O 1
ATOM 706 N N . CYS A 1 90 ? -0.149 4.264 16.992 1.00 98.12 90 CYS A N 1
ATOM 707 C CA . CYS A 1 90 ? 0.479 4.086 18.296 1.00 98.12 90 CYS A CA 1
ATOM 708 C C . CYS A 1 90 ? 1.477 5.199 18.635 1.00 98.12 90 CYS A C 1
ATOM 710 O O . CYS A 1 90 ? 1.488 5.675 19.765 1.00 98.12 90 CYS A O 1
ATOM 712 N N . ARG A 1 91 ? 2.297 5.650 17.679 1.00 97.38 91 ARG A N 1
ATOM 713 C CA . ARG A 1 91 ? 3.242 6.757 17.906 1.00 97.38 91 ARG A CA 1
ATOM 714 C C . ARG A 1 91 ? 2.537 8.099 18.084 1.00 97.38 91 ARG A C 1
ATOM 716 O O . ARG A 1 91 ? 2.875 8.836 19.00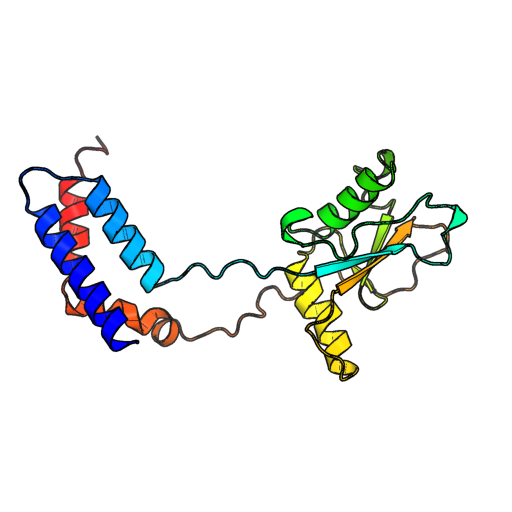3 1.00 97.38 91 ARG A O 1
ATOM 723 N N . ASP A 1 92 ? 1.567 8.411 17.225 1.00 97.38 92 ASP A N 1
ATOM 724 C CA . ASP A 1 92 ? 0.876 9.707 17.243 1.00 97.38 92 ASP A CA 1
ATOM 725 C C . ASP A 1 92 ? -0.034 9.858 18.485 1.00 97.38 92 ASP A C 1
ATOM 727 O O . ASP A 1 92 ? -0.303 10.984 18.905 1.00 97.38 92 ASP A O 1
ATOM 731 N N . LEU A 1 93 ? -0.483 8.746 19.087 1.00 97.12 93 LEU A N 1
ATOM 732 C CA . LEU A 1 93 ? -1.347 8.718 20.278 1.00 97.12 93 LEU A CA 1
ATOM 733 C C . LEU A 1 93 ? -0.638 8.286 21.576 1.00 97.12 93 LEU A C 1
ATOM 735 O O . LEU A 1 93 ? -1.311 8.038 22.573 1.00 97.12 93 LEU A O 1
ATOM 739 N N . ASP A 1 94 ? 0.696 8.197 21.579 1.00 96.25 94 ASP A N 1
ATOM 740 C CA . ASP A 1 94 ? 1.508 7.797 22.745 1.00 96.25 94 ASP A CA 1
ATOM 741 C C . ASP A 1 94 ? 1.155 6.404 23.322 1.00 96.25 94 ASP A C 1
ATOM 743 O O . ASP A 1 94 ? 1.228 6.139 24.520 1.00 96.25 94 ASP A O 1
ATOM 747 N N . LEU A 1 95 ? 0.782 5.467 22.447 1.00 96.06 95 LEU A N 1
ATOM 748 C CA . LEU A 1 95 ? 0.484 4.066 22.770 1.00 96.06 95 LEU A CA 1
ATOM 749 C C . LEU A 1 95 ? 1.701 3.167 22.502 1.00 96.06 95 LEU A C 1
ATOM 751 O O . LEU A 1 95 ? 1.587 2.109 21.882 1.00 96.06 95 LEU A O 1
ATOM 755 N N . GLY A 1 96 ? 2.889 3.593 22.940 1.00 94.56 96 GLY A N 1
ATOM 756 C CA . GLY A 1 96 ? 4.158 2.928 22.613 1.00 94.56 96 GLY A CA 1
ATOM 757 C C . GLY A 1 96 ? 4.222 1.446 23.005 1.00 94.56 96 GLY A C 1
ATOM 758 O O . GLY A 1 96 ? 4.817 0.650 22.284 1.00 94.56 96 GLY A O 1
ATOM 759 N N . GLY A 1 97 ? 3.548 1.054 24.093 1.00 94.75 97 GLY A N 1
ATOM 760 C CA . GLY A 1 97 ? 3.485 -0.342 24.549 1.00 94.75 97 GLY A CA 1
ATOM 761 C C . GLY A 1 97 ? 2.792 -1.298 23.573 1.00 94.75 97 GLY A C 1
ATOM 762 O O . GLY A 1 97 ? 3.006 -2.500 23.659 1.00 94.75 97 GLY A O 1
ATOM 763 N N . LEU A 1 98 ? 2.008 -0.773 22.628 1.00 95.50 98 LEU A N 1
ATOM 764 C CA . LEU A 1 98 ? 1.327 -1.572 21.614 1.00 95.50 98 LEU A CA 1
ATOM 765 C C . LEU A 1 98 ? 2.155 -1.753 20.346 1.00 95.50 98 LEU A C 1
ATOM 767 O O . LEU A 1 98 ? 1.755 -2.543 19.513 1.00 95.50 98 LEU A O 1
ATOM 771 N N . ILE A 1 99 ? 3.280 -1.056 20.150 1.00 95.69 99 ILE A N 1
ATOM 772 C CA . ILE A 1 99 ? 4.030 -1.116 18.879 1.00 95.69 99 ILE A CA 1
ATOM 773 C C . ILE A 1 99 ? 4.508 -2.544 18.584 1.00 95.69 99 ILE A C 1
ATOM 775 O O . ILE A 1 99 ? 4.265 -3.044 17.488 1.00 95.69 99 ILE A O 1
ATOM 779 N N . GLU A 1 100 ? 5.091 -3.212 19.580 1.00 94.62 100 GLU A N 1
ATOM 780 C CA . GLU A 1 100 ? 5.601 -4.589 19.474 1.00 94.62 100 GLU A CA 1
ATOM 781 C C . GLU A 1 100 ? 4.519 -5.659 19.725 1.00 94.62 100 GLU A C 1
ATOM 783 O O . GLU A 1 100 ? 4.748 -6.840 19.478 1.00 94.62 100 GLU A O 1
ATOM 788 N N . ASP A 1 101 ? 3.342 -5.262 20.223 1.00 96.31 101 ASP A N 1
ATOM 789 C CA . ASP A 1 101 ? 2.206 -6.160 20.440 1.00 96.31 101 ASP A CA 1
ATOM 790 C C . ASP A 1 101 ? 1.215 -6.053 19.280 1.00 96.31 101 ASP A C 1
ATOM 792 O O . ASP A 1 101 ? 0.423 -5.115 19.168 1.00 96.31 101 ASP A O 1
ATOM 796 N N . ASP A 1 102 ? 1.275 -7.023 18.381 1.00 92.62 102 ASP A N 1
ATOM 797 C CA . ASP A 1 102 ? 0.419 -7.082 17.200 1.00 92.62 102 ASP A CA 1
ATOM 798 C C . ASP A 1 102 ? -1.004 -7.553 17.470 1.00 92.62 102 ASP A C 1
ATOM 800 O O . ASP A 1 102 ? -1.861 -7.386 16.606 1.00 92.62 102 ASP A O 1
ATOM 804 N N . ASN A 1 103 ? -1.267 -8.098 18.657 1.00 93.50 103 ASN A N 1
ATOM 805 C CA . ASN A 1 103 ? -2.606 -8.522 19.051 1.00 93.50 103 ASN A CA 1
ATOM 806 C C . ASN A 1 103 ? -3.326 -7.427 19.852 1.00 93.50 103 ASN A C 1
ATOM 808 O O . ASN A 1 103 ? -4.548 -7.392 19.895 1.00 93.50 103 ASN A O 1
ATOM 812 N N . GLY A 1 104 ? -2.594 -6.481 20.447 1.00 94.56 104 GLY A N 1
ATOM 813 C CA . GLY A 1 104 ? -3.181 -5.448 21.303 1.00 94.56 104 GLY A CA 1
ATOM 814 C C . GLY A 1 104 ? -4.050 -4.402 20.587 1.00 94.56 104 GLY A C 1
ATOM 815 O O . GLY A 1 104 ? -4.862 -3.737 21.236 1.00 94.56 104 GLY A O 1
ATOM 816 N N . MET A 1 105 ? -3.922 -4.242 19.264 1.00 96.81 105 MET A N 1
ATOM 817 C CA . MET A 1 105 ? -4.723 -3.301 18.472 1.00 96.81 105 MET A CA 1
ATOM 818 C C . MET A 1 105 ? -5.171 -3.914 17.146 1.00 96.81 105 MET A C 1
ATOM 820 O O . MET A 1 105 ? -4.355 -4.384 16.358 1.00 96.81 105 MET A O 1
ATOM 824 N N . GLU A 1 106 ? -6.466 -3.806 16.868 1.00 97.19 106 GLU A N 1
ATOM 825 C CA . GLU A 1 106 ? -7.095 -4.239 15.625 1.00 97.19 106 GLU A CA 1
ATOM 826 C C . GLU A 1 106 ? -7.347 -3.045 14.700 1.00 97.19 106 GLU A C 1
ATOM 828 O O . GLU A 1 106 ? -7.738 -1.958 15.142 1.00 97.19 106 GLU A O 1
ATOM 833 N N . LEU A 1 107 ? -7.163 -3.269 13.397 1.00 98.50 107 LEU A N 1
ATOM 834 C CA . LEU A 1 107 ? -7.551 -2.342 12.339 1.00 98.50 107 LEU A CA 1
ATOM 835 C C . LEU A 1 107 ? -8.710 -2.941 11.548 1.00 98.50 107 LEU A C 1
ATOM 837 O O . LEU A 1 107 ? -8.654 -4.097 11.133 1.00 98.50 107 LEU A O 1
ATOM 841 N N . LEU A 1 108 ? -9.747 -2.141 11.320 1.00 98.38 108 LEU A N 1
ATOM 842 C CA . LEU A 1 108 ? -10.935 -2.525 10.582 1.00 98.38 108 LEU A CA 1
ATOM 843 C C . LEU A 1 108 ? -11.096 -1.664 9.329 1.00 98.38 108 LEU A C 1
ATOM 845 O O . LEU A 1 108 ? -11.021 -0.437 9.391 1.00 98.38 108 LEU A O 1
ATOM 849 N N . VAL A 1 109 ? -11.388 -2.306 8.201 1.00 98.19 109 VAL A N 1
ATOM 850 C CA . VAL A 1 109 ? -11.717 -1.658 6.923 1.00 98.19 109 VAL A CA 1
ATOM 851 C C . VAL A 1 109 ? -13.012 -2.267 6.405 1.00 98.19 109 VAL A C 1
ATOM 853 O O . VAL A 1 109 ? -13.152 -3.487 6.348 1.00 98.19 109 VAL A O 1
ATOM 856 N N . SER A 1 110 ? -13.995 -1.428 6.068 1.00 96.19 110 SER A N 1
ATOM 857 C CA . SER A 1 110 ? -15.335 -1.881 5.648 1.00 96.19 110 SER A CA 1
ATOM 858 C C . SER A 1 110 ? -15.987 -2.881 6.623 1.00 96.19 110 SER A C 1
ATOM 860 O O . SER A 1 110 ? -16.653 -3.824 6.197 1.00 96.19 110 SER A O 1
ATOM 862 N N . GLY A 1 111 ? -15.768 -2.709 7.934 1.00 95.88 111 GLY A N 1
ATOM 863 C CA . GLY A 1 111 ? -16.311 -3.593 8.976 1.00 95.88 111 GLY A CA 1
ATOM 864 C C . GLY A 1 111 ? -15.644 -4.970 9.074 1.00 95.88 111 GLY A C 1
ATOM 865 O O . GLY A 1 111 ? -16.209 -5.869 9.689 1.00 95.88 111 GLY A O 1
ATOM 866 N N . LYS A 1 112 ? -14.469 -5.155 8.464 1.00 97.62 112 LYS A N 1
ATOM 867 C CA . LYS A 1 112 ? -13.672 -6.386 8.540 1.00 97.62 112 LYS A CA 1
ATOM 868 C C . LYS A 1 112 ? -12.340 -6.099 9.213 1.00 97.62 112 LYS A C 1
ATOM 870 O O . LYS A 1 112 ? -11.724 -5.085 8.892 1.00 97.62 112 LYS A O 1
ATOM 875 N N . ILE A 1 113 ? -11.887 -6.986 10.092 1.00 97.75 113 ILE A N 1
ATOM 876 C CA . ILE A 1 113 ? -10.550 -6.905 10.691 1.00 97.75 113 ILE A CA 1
ATOM 877 C C . ILE A 1 113 ? -9.531 -7.281 9.614 1.00 97.75 113 ILE A C 1
ATOM 879 O O . ILE A 1 113 ? -9.683 -8.307 8.955 1.00 97.75 113 ILE A O 1
ATOM 883 N N . VAL A 1 114 ? -8.502 -6.463 9.415 1.00 98.06 114 VAL A N 1
ATOM 884 C CA . VAL A 1 114 ? -7.446 -6.722 8.424 1.00 98.06 114 VAL A CA 1
ATOM 885 C C . VAL A 1 114 ? -6.159 -7.140 9.119 1.00 98.06 114 VAL A C 1
ATOM 887 O O . VAL A 1 114 ? -5.755 -6.513 10.101 1.00 98.06 114 VAL A O 1
ATOM 890 N N . LYS A 1 115 ? -5.496 -8.195 8.625 1.00 97.62 115 LYS A N 1
ATOM 891 C CA . LYS A 1 115 ? -4.185 -8.566 9.165 1.00 97.62 115 LYS A CA 1
ATOM 892 C C . LYS A 1 115 ? -3.147 -7.475 8.899 1.00 97.62 115 LYS A C 1
ATOM 894 O O . LYS A 1 115 ? -3.176 -6.778 7.885 1.00 97.62 115 LYS A O 1
ATOM 899 N N . LEU A 1 116 ? -2.226 -7.327 9.849 1.00 97.81 116 LEU A N 1
ATOM 900 C CA . LEU A 1 116 ? -1.218 -6.267 9.843 1.00 97.81 116 LEU A CA 1
ATOM 901 C C . LEU A 1 116 ? -0.104 -6.490 8.804 1.00 97.81 116 LEU A C 1
ATOM 903 O O . LEU A 1 116 ? 0.578 -5.538 8.435 1.00 97.81 116 LEU A O 1
ATOM 907 N N . ASP A 1 117 ? 0.093 -7.719 8.334 1.00 96.75 117 ASP A N 1
ATOM 908 C CA . ASP A 1 117 ? 1.054 -8.077 7.284 1.00 96.75 117 ASP A CA 1
ATOM 909 C C . ASP A 1 117 ? 0.546 -7.802 5.861 1.00 96.75 117 ASP A C 1
ATOM 911 O O . ASP A 1 117 ? 1.340 -7.841 4.924 1.00 96.75 117 ASP A O 1
ATOM 915 N N . LEU A 1 118 ? -0.735 -7.464 5.691 1.00 96.94 118 LEU A N 1
ATOM 916 C CA . LEU A 1 118 ? -1.281 -7.077 4.393 1.00 96.94 118 LEU A CA 1
ATOM 917 C C . LEU A 1 118 ? -0.789 -5.690 3.971 1.00 96.94 118 LEU A C 1
ATOM 919 O O . LEU A 1 118 ? -0.653 -4.776 4.795 1.00 96.94 118 LEU A O 1
ATOM 923 N N . SER A 1 119 ? -0.584 -5.513 2.665 1.00 96.00 119 SER A N 1
ATOM 924 C CA . SER A 1 119 ? -0.234 -4.212 2.100 1.00 96.00 119 SER A CA 1
ATOM 925 C C . SER A 1 119 ? -1.426 -3.249 2.109 1.00 96.00 119 SER A C 1
ATOM 927 O O . SER A 1 119 ? -2.577 -3.630 1.879 1.00 96.00 119 SER A O 1
ATOM 929 N N . VAL A 1 120 ? -1.150 -1.965 2.343 1.00 96.56 120 VAL A N 1
ATOM 930 C CA . VAL A 1 120 ? -2.152 -0.890 2.312 1.00 96.56 120 VAL A CA 1
ATOM 931 C C . VAL A 1 120 ? -2.827 -0.821 0.941 1.00 96.56 120 VAL A C 1
ATOM 933 O O . VAL A 1 120 ? -4.042 -0.646 0.874 1.00 96.56 120 VAL A O 1
ATOM 936 N N . THR A 1 121 ? -2.056 -0.997 -0.136 1.00 94.12 121 THR A N 1
ATOM 937 C CA . THR A 1 121 ? -2.552 -1.021 -1.519 1.00 94.12 121 THR A CA 1
ATOM 938 C C . THR A 1 121 ? -3.569 -2.134 -1.728 1.00 94.12 121 THR A C 1
ATOM 940 O O . THR A 1 121 ? -4.692 -1.870 -2.151 1.00 94.12 121 THR A O 1
ATOM 943 N N . ALA A 1 122 ? -3.234 -3.370 -1.357 1.00 93.62 122 ALA A N 1
ATOM 944 C CA . ALA A 1 122 ? -4.136 -4.488 -1.587 1.00 93.62 122 ALA A CA 1
ATOM 945 C C . ALA A 1 122 ? -5.395 -4.407 -0.703 1.00 93.62 122 ALA A C 1
ATOM 947 O O . ALA A 1 122 ? -6.497 -4.707 -1.165 1.00 93.62 122 ALA A O 1
ATOM 948 N N . VAL A 1 123 ? -5.283 -3.907 0.535 1.00 96.12 123 VAL A N 1
ATOM 949 C CA . VAL A 1 123 ? -6.458 -3.628 1.382 1.00 96.12 123 VAL A CA 1
ATOM 950 C C . VAL A 1 123 ? -7.331 -2.522 0.773 1.00 96.12 123 VAL A C 1
ATOM 952 O O . VAL A 1 123 ? -8.558 -2.655 0.749 1.00 96.12 123 VAL A O 1
ATOM 955 N N . TYR A 1 124 ? -6.729 -1.461 0.229 1.00 95.19 124 TYR A N 1
ATOM 956 C CA . TYR A 1 124 ? -7.467 -0.403 -0.458 1.00 95.19 124 TYR A CA 1
ATOM 957 C C . TYR A 1 124 ? -8.245 -0.954 -1.653 1.00 95.19 124 TYR A C 1
ATOM 959 O O . TYR A 1 124 ? -9.456 -0.766 -1.741 1.00 95.19 124 TYR A O 1
ATOM 967 N N . GLU A 1 125 ? -7.573 -1.655 -2.560 1.00 92.00 125 GLU A N 1
ATOM 968 C CA . GLU A 1 125 ? -8.166 -2.102 -3.821 1.00 92.00 125 GLU A CA 1
ATOM 969 C C . GLU A 1 125 ? -9.183 -3.230 -3.617 1.00 92.00 125 GLU A C 1
ATOM 971 O O . GLU A 1 125 ? -10.234 -3.253 -4.256 1.00 92.00 125 GLU A O 1
ATOM 976 N N . GLN A 1 126 ? -8.916 -4.159 -2.698 1.00 93.00 126 GLN A N 1
ATOM 977 C CA . GLN A 1 126 ? -9.671 -5.413 -2.617 1.00 93.00 126 GLN A CA 1
ATOM 978 C C . GLN A 1 126 ? -10.640 -5.488 -1.441 1.00 93.00 126 GLN A C 1
ATOM 980 O O . GLN A 1 126 ? -11.565 -6.304 -1.463 1.00 93.00 126 GLN A O 1
ATOM 985 N N . VAL A 1 127 ? -10.478 -4.634 -0.428 1.00 95.12 127 VAL A N 1
ATOM 986 C CA . VAL A 1 127 ? -11.390 -4.577 0.723 1.00 95.12 127 VAL A CA 1
ATOM 987 C C . VAL A 1 127 ? -12.213 -3.298 0.688 1.00 95.12 127 VAL A C 1
ATOM 989 O O . VAL A 1 127 ? -13.444 -3.362 0.740 1.00 95.12 127 VAL A O 1
ATOM 992 N N . TRP A 1 128 ? -11.557 -2.141 0.581 1.00 95.81 128 TRP A N 1
ATOM 993 C CA . TRP A 1 128 ? -12.244 -0.852 0.598 1.00 95.81 128 TRP A CA 1
ATOM 994 C C . TRP A 1 128 ? -12.962 -0.559 -0.720 1.00 95.81 128 TRP A C 1
ATOM 996 O O . TRP A 1 128 ? -14.188 -0.473 -0.730 1.00 95.81 128 TRP A O 1
ATOM 1006 N N . ALA A 1 129 ? -12.237 -0.466 -1.837 1.00 92.81 129 ALA A N 1
ATOM 1007 C CA . ALA A 1 129 ? -12.796 -0.077 -3.132 1.00 92.81 129 ALA A CA 1
ATOM 1008 C C . ALA A 1 129 ? -13.901 -1.039 -3.592 1.00 92.81 129 ALA A C 1
ATOM 1010 O O . ALA A 1 129 ? -14.987 -0.586 -3.944 1.00 92.81 129 ALA A O 1
ATOM 1011 N N . ARG A 1 130 ? -13.710 -2.362 -3.449 1.00 92.06 130 ARG A N 1
ATOM 1012 C CA . ARG A 1 130 ? -14.767 -3.357 -3.735 1.00 92.06 130 ARG A CA 1
ATOM 1013 C C . ARG A 1 130 ? -16.036 -3.143 -2.901 1.00 92.06 130 ARG A C 1
ATOM 1015 O O . ARG A 1 130 ? -17.140 -3.311 -3.418 1.00 92.06 130 ARG A O 1
ATOM 1022 N N . ALA A 1 131 ? -15.904 -2.768 -1.626 1.00 92.62 131 ALA A N 1
ATOM 1023 C CA . ALA A 1 131 ? -17.060 -2.464 -0.782 1.00 92.62 131 ALA A CA 1
ATOM 1024 C C . ALA A 1 131 ? -17.770 -1.175 -1.227 1.00 92.62 131 ALA A C 1
ATOM 1026 O O . ALA A 1 131 ? -19.000 -1.138 -1.244 1.00 92.62 131 ALA A O 1
ATOM 1027 N N . GLN A 1 132 ? -17.013 -0.154 -1.640 1.00 92.44 132 GLN A N 1
ATOM 1028 C CA . GLN A 1 132 ? -17.566 1.102 -2.153 1.00 92.44 132 GLN A CA 1
ATOM 1029 C C . GLN A 1 132 ? -18.273 0.914 -3.494 1.00 92.44 132 GLN A C 1
ATOM 1031 O O . GLN A 1 132 ? -19.403 1.377 -3.657 1.00 92.44 132 GLN A O 1
ATOM 1036 N N . ALA A 1 133 ? -17.672 0.160 -4.415 1.00 89.25 133 ALA A N 1
ATOM 1037 C CA . ALA A 1 133 ? -18.273 -0.193 -5.694 1.00 89.25 133 ALA A CA 1
ATOM 1038 C C . ALA A 1 133 ? -19.597 -0.953 -5.510 1.00 89.25 133 ALA A C 1
ATOM 1040 O O . ALA A 1 133 ? -20.593 -0.626 -6.155 1.00 89.25 133 ALA A O 1
ATOM 1041 N N . ALA A 1 134 ? -19.655 -1.903 -4.567 1.00 89.25 134 ALA A N 1
ATOM 1042 C CA . ALA A 1 134 ? -20.885 -2.628 -4.234 1.00 89.25 134 ALA A CA 1
ATOM 1043 C C . ALA A 1 134 ? -22.002 -1.717 -3.685 1.00 89.25 134 ALA A C 1
ATOM 1045 O O . ALA A 1 134 ? -23.182 -2.045 -3.809 1.00 89.25 134 ALA A O 1
ATOM 1046 N N . GLN A 1 135 ? -21.644 -0.569 -3.103 1.00 87.19 135 GLN A N 1
ATOM 1047 C CA . GLN A 1 135 ? -22.576 0.453 -2.617 1.00 87.19 135 GLN A CA 1
ATOM 1048 C C . GLN A 1 135 ? -22.853 1.563 -3.648 1.00 87.19 135 GLN A C 1
ATOM 1050 O O . GLN A 1 135 ? -23.607 2.491 -3.357 1.00 87.19 135 GLN A O 1
ATOM 1055 N N . GLY A 1 136 ? -22.263 1.492 -4.847 1.00 84.50 136 GLY A N 1
ATOM 1056 C CA . GLY A 1 136 ? -22.386 2.527 -5.877 1.00 84.50 136 GLY A CA 1
ATOM 1057 C C . GLY A 1 136 ? -21.696 3.849 -5.516 1.00 84.50 136 GLY A C 1
ATOM 1058 O O . GLY A 1 136 ? -22.084 4.901 -6.024 1.00 84.50 136 GLY A O 1
ATOM 1059 N N . LEU A 1 137 ? -20.707 3.812 -4.619 1.00 82.38 137 LEU A N 1
ATOM 1060 C CA . LEU A 1 137 ? -19.936 4.972 -4.170 1.00 82.38 137 LEU A CA 1
ATOM 1061 C C . LEU A 1 137 ? -18.625 5.109 -4.958 1.00 82.38 137 LEU A C 1
ATOM 1063 O O . LEU A 1 137 ? -18.102 4.140 -5.501 1.00 82.38 137 LEU A O 1
ATOM 1067 N N . SER A 1 138 ? -18.082 6.331 -5.009 1.00 76.81 138 SER A N 1
ATOM 1068 C CA . SER A 1 138 ? -16.821 6.609 -5.710 1.00 76.81 138 SER A CA 1
ATOM 1069 C C . SER A 1 138 ? -15.625 5.940 -5.028 1.00 76.81 138 SER A C 1
ATOM 1071 O O . SER A 1 138 ? -15.388 6.143 -3.835 1.00 76.81 138 SER A O 1
ATOM 1073 N N . GLU A 1 139 ? -14.803 5.252 -5.819 1.00 73.12 139 GLU A N 1
ATOM 1074 C CA . GLU A 1 139 ? -13.513 4.681 -5.406 1.00 73.12 139 GLU A CA 1
ATOM 1075 C C . GLU A 1 139 ? -12.423 5.743 -5.181 1.00 73.12 139 GLU A C 1
ATOM 1077 O O . GLU A 1 139 ? -11.330 5.419 -4.730 1.00 73.12 139 GLU A O 1
ATOM 1082 N N . SER A 1 140 ? -12.701 7.021 -5.468 1.00 77.19 140 SER A N 1
ATOM 1083 C CA . SER A 1 140 ? -11.760 8.132 -5.250 1.00 77.19 140 SER A CA 1
ATOM 1084 C C . SER A 1 140 ? -11.726 8.643 -3.802 1.00 77.19 140 SER A C 1
ATOM 1086 O O . SER A 1 140 ? -11.023 9.610 -3.508 1.00 77.19 140 SER A O 1
ATOM 1088 N N . ALA A 1 141 ? -12.559 8.089 -2.918 1.00 88.12 141 ALA A N 1
ATOM 1089 C CA . ALA A 1 141 ? -12.646 8.517 -1.528 1.00 88.12 141 ALA A CA 1
ATOM 1090 C C . ALA A 1 141 ? -11.526 7.885 -0.679 1.00 88.12 141 ALA A C 1
ATOM 1092 O O . ALA A 1 141 ? -11.221 6.706 -0.866 1.00 88.12 141 ALA A O 1
ATOM 1093 N N . PRO A 1 142 ? -10.963 8.618 0.302 1.00 94.38 142 PRO A N 1
ATOM 1094 C CA . PRO A 1 142 ? -10.005 8.050 1.244 1.00 94.38 142 PRO A CA 1
ATOM 1095 C C . PRO A 1 142 ? -10.537 6.779 1.917 1.00 94.38 142 PRO A C 1
ATOM 1097 O O . PRO A 1 142 ? -11.698 6.732 2.334 1.00 94.38 142 PRO A O 1
ATOM 1100 N N . MET A 1 143 ? -9.680 5.770 2.065 1.00 96.88 143 MET A N 1
ATOM 1101 C CA . MET A 1 143 ? -10.009 4.545 2.787 1.00 96.88 143 MET A CA 1
ATOM 1102 C C . MET A 1 143 ? -10.183 4.831 4.268 1.00 96.88 143 MET A C 1
ATOM 1104 O O . MET A 1 143 ? -9.276 5.347 4.920 1.00 96.88 143 MET A O 1
ATOM 1108 N N . VAL A 1 144 ? -11.344 4.471 4.809 1.00 97.69 144 VAL A N 1
ATOM 1109 C CA . VAL A 1 144 ? -11.604 4.578 6.243 1.00 97.69 144 VAL A CA 1
ATOM 1110 C C . VAL A 1 144 ? -11.048 3.348 6.948 1.00 97.69 144 VAL A C 1
ATOM 1112 O O . VAL A 1 144 ? -11.507 2.230 6.716 1.00 97.69 144 VAL A O 1
ATOM 1115 N N . VAL A 1 145 ? -10.079 3.578 7.829 1.00 98.56 145 VAL A N 1
ATOM 1116 C CA . VAL A 1 145 ? -9.504 2.576 8.724 1.00 98.56 145 VAL A CA 1
ATOM 1117 C C . VAL A 1 145 ? -9.950 2.909 10.142 1.00 98.56 145 VAL A C 1
ATOM 1119 O O . VAL A 1 145 ? -9.619 3.970 10.678 1.00 98.56 145 VAL A O 1
ATOM 1122 N N . VAL A 1 146 ? -10.710 2.006 10.752 1.00 98.44 146 VAL A N 1
ATOM 1123 C CA . VAL A 1 146 ? -11.152 2.127 12.141 1.00 98.44 146 VAL A CA 1
ATOM 1124 C C . VAL A 1 146 ? -10.194 1.350 13.034 1.00 98.44 146 VAL A C 1
ATOM 1126 O O . VAL A 1 146 ? -9.954 0.178 12.780 1.00 98.44 146 VAL A O 1
ATOM 1129 N N . TYR A 1 147 ? -9.646 1.972 14.074 1.00 98.31 147 TYR A N 1
ATOM 1130 C CA . TYR A 1 147 ? -8.766 1.299 15.031 1.00 98.31 147 TYR A CA 1
ATOM 1131 C C . TYR A 1 147 ? -9.432 1.132 16.397 1.00 98.31 147 TYR A C 1
ATOM 1133 O O . TYR A 1 147 ? -10.176 2.008 16.859 1.00 98.31 147 TYR A O 1
ATOM 1141 N N . ARG A 1 148 ? -9.146 0.000 17.048 1.00 97.31 148 ARG A N 1
ATOM 1142 C CA . ARG A 1 148 ? -9.619 -0.331 18.398 1.00 97.31 148 ARG A CA 1
ATOM 1143 C C . ARG A 1 148 ? -8.635 -1.244 19.131 1.00 97.31 148 ARG A C 1
ATOM 1145 O O . ARG A 1 148 ? -7.857 -1.948 18.498 1.00 97.31 148 ARG A O 1
ATOM 1152 N N . LEU A 1 149 ? -8.675 -1.244 20.456 1.00 96.62 149 LEU A N 1
ATOM 1153 C CA . LEU A 1 149 ? -7.958 -2.195 21.302 1.00 96.62 149 LEU A CA 1
ATOM 1154 C C . LEU A 1 149 ? -8.711 -3.528 21.339 1.00 96.62 149 LEU A C 1
ATOM 1156 O O . LEU A 1 149 ? -9.940 -3.553 21.462 1.00 96.62 149 LEU A O 1
ATOM 1160 N N . GLN A 1 150 ? -7.973 -4.631 21.237 1.00 94.56 150 GLN A N 1
ATOM 1161 C CA . GLN A 1 150 ? -8.558 -5.969 21.264 1.00 94.56 150 GLN A CA 1
ATOM 1162 C C . GLN A 1 150 ? -9.120 -6.304 22.657 1.00 94.56 150 GLN A C 1
ATOM 1164 O O . GLN A 1 150 ? -8.550 -5.936 23.68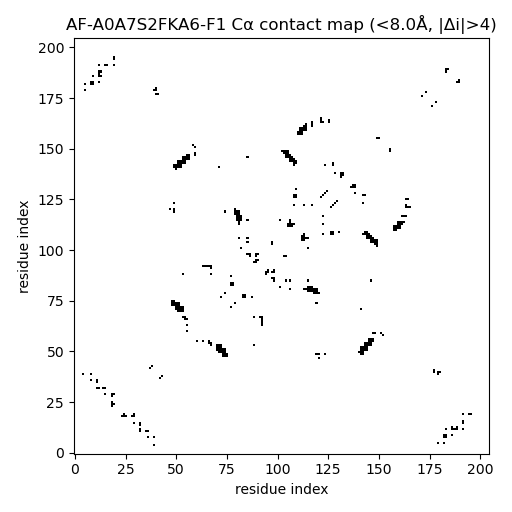4 1.00 94.56 150 GLN A O 1
ATOM 1169 N N . GLY A 1 151 ? -10.252 -7.013 22.696 1.00 91.31 151 GLY A N 1
ATOM 1170 C CA . GLY A 1 151 ? -10.833 -7.578 23.920 1.00 91.31 151 GLY A CA 1
ATOM 1171 C C . GLY A 1 151 ? -11.652 -6.620 24.795 1.00 91.31 151 GLY A C 1
ATOM 1172 O O . GLY A 1 151 ? -12.319 -7.088 25.715 1.00 91.31 151 GLY A O 1
ATOM 1173 N N . LEU A 1 152 ? -11.663 -5.309 24.519 1.00 92.50 152 LEU A N 1
ATOM 1174 C CA . LEU A 1 152 ? -12.477 -4.354 25.292 1.00 92.50 152 LEU A CA 1
ATOM 1175 C C . LEU A 1 152 ? -13.975 -4.432 24.970 1.00 92.50 152 LEU A C 1
ATOM 1177 O O . LEU A 1 152 ? -14.798 -4.240 25.859 1.00 92.50 152 LEU A O 1
ATOM 1181 N N . ASP A 1 153 ? -14.321 -4.760 23.724 1.00 88.81 153 ASP A N 1
ATOM 1182 C CA . ASP A 1 153 ? -15.711 -4.904 23.265 1.00 88.81 153 ASP A CA 1
ATOM 1183 C C . ASP A 1 153 ? -16.201 -6.372 23.311 1.00 88.81 153 ASP A C 1
ATOM 1185 O O . ASP A 1 153 ? -17.257 -6.700 22.772 1.00 88.81 153 ASP A O 1
ATOM 1189 N N . GLY A 1 154 ? -15.444 -7.266 23.960 1.00 90.06 154 GLY A N 1
ATOM 1190 C CA . GLY A 1 154 ? -15.679 -8.712 23.954 1.00 90.06 154 GLY A CA 1
ATOM 1191 C C . GLY A 1 154 ? -14.917 -9.442 22.843 1.00 90.06 154 GLY A C 1
ATOM 1192 O O . GLY A 1 154 ? -13.886 -8.969 22.363 1.00 90.06 154 GLY A O 1
ATOM 1193 N N . GLU A 1 155 ? -15.399 -10.631 22.475 1.00 88.44 155 GLU A N 1
ATOM 1194 C CA . GLU A 1 155 ? -14.822 -11.414 21.377 1.00 88.44 155 GLU A CA 1
ATOM 1195 C C . GLU A 1 155 ? -15.121 -10.752 20.025 1.00 88.44 155 GLU A C 1
ATOM 1197 O O . GLU A 1 155 ? -16.246 -10.314 19.771 1.00 88.44 155 GLU A O 1
ATOM 1202 N N . ALA A 1 156 ? -14.116 -10.696 19.148 1.00 88.94 156 ALA A N 1
ATOM 1203 C CA . ALA A 1 156 ? -14.284 -10.190 17.793 1.00 88.94 156 ALA A CA 1
ATOM 1204 C C . ALA A 1 156 ? -15.293 -11.057 17.024 1.00 88.94 156 ALA A C 1
ATOM 1206 O O . ALA A 1 156 ? -15.152 -12.277 16.942 1.00 88.94 156 ALA A O 1
ATOM 1207 N N . THR A 1 157 ? -16.305 -10.415 16.443 1.00 92.12 157 THR A N 1
ATOM 1208 C CA . THR A 1 157 ? -17.331 -11.086 15.618 1.00 92.12 157 THR A CA 1
ATOM 1209 C C . THR A 1 157 ? -17.218 -10.703 14.146 1.00 92.12 157 THR A C 1
ATOM 1211 O O . THR A 1 157 ? -17.882 -11.283 13.285 1.00 92.12 157 THR A O 1
ATOM 1214 N N . GLU A 1 158 ? -16.365 -9.727 13.847 1.00 94.19 158 GLU A N 1
ATOM 1215 C CA . GLU A 1 158 ? -16.101 -9.237 12.510 1.00 94.19 158 GLU A CA 1
ATOM 1216 C C . GLU A 1 158 ? -15.288 -10.250 11.690 1.00 94.19 158 GLU A C 1
ATOM 1218 O O . GLU A 1 158 ? -14.381 -10.899 12.218 1.00 94.19 158 GLU A O 1
ATOM 1223 N N . PRO A 1 159 ? -15.549 -10.368 10.376 1.00 95.38 159 PRO A N 1
ATOM 1224 C CA . PRO A 1 159 ? -14.740 -11.211 9.505 1.00 95.38 159 PRO A CA 1
ATOM 1225 C C . PRO A 1 159 ? -13.281 -10.746 9.479 1.00 95.38 159 PRO A C 1
ATOM 1227 O O . PRO A 1 159 ? -13.016 -9.546 9.372 1.00 95.38 159 PRO A O 1
ATOM 1230 N N . ILE A 1 160 ? -12.348 -11.699 9.497 1.00 96.31 160 ILE A N 1
ATOM 1231 C CA . ILE A 1 160 ? -10.911 -11.433 9.380 1.00 96.31 160 ILE A CA 1
ATOM 1232 C C . ILE A 1 160 ? -10.484 -11.608 7.920 1.00 96.31 160 ILE A C 1
ATOM 1234 O O . ILE A 1 160 ? -10.734 -12.646 7.307 1.00 96.31 160 ILE A O 1
ATOM 1238 N N . VAL A 1 161 ? -9.829 -10.593 7.360 1.00 96.38 161 VAL A N 1
ATOM 1239 C CA . VAL A 1 161 ? -9.152 -10.660 6.061 1.00 96.38 161 VAL A CA 1
ATOM 1240 C C . VAL A 1 161 ? -7.729 -11.143 6.305 1.00 96.38 161 VAL A C 1
ATOM 1242 O O . VAL A 1 161 ? -6.884 -10.386 6.784 1.00 96.38 161 VAL A O 1
ATOM 1245 N N . GLU A 1 162 ? -7.484 -12.421 6.017 1.00 93.62 162 GLU A N 1
ATOM 1246 C CA . GLU A 1 162 ? -6.169 -13.044 6.199 1.00 93.62 162 GLU A CA 1
ATOM 1247 C C . GLU A 1 162 ? -5.252 -12.909 4.984 1.00 93.62 162 GLU A C 1
ATOM 1249 O O . GLU A 1 162 ? -4.037 -12.953 5.139 1.00 93.62 162 GLU A O 1
ATOM 1254 N N . SER A 1 163 ? -5.833 -12.769 3.795 1.00 90.75 163 SER A N 1
ATOM 1255 C CA . SER A 1 163 ? -5.125 -12.646 2.526 1.00 90.75 163 SER A CA 1
ATOM 1256 C C . SER A 1 163 ? -5.967 -11.857 1.527 1.00 90.75 163 SER A C 1
ATOM 1258 O O . SER A 1 163 ? -7.195 -11.786 1.634 1.00 90.75 163 SER A O 1
ATOM 1260 N N . VAL A 1 164 ? -5.288 -11.273 0.550 1.00 85.75 164 VAL A N 1
ATOM 1261 C CA . VAL A 1 164 ? -5.849 -10.549 -0.593 1.00 85.75 164 VAL A CA 1
ATOM 1262 C C . VAL A 1 164 ? -5.087 -11.008 -1.834 1.00 85.75 164 VAL A C 1
ATOM 1264 O O . VAL A 1 164 ? -3.914 -11.364 -1.736 1.00 85.75 164 VAL A O 1
ATOM 1267 N N . ASP A 1 165 ? -5.753 -11.066 -2.980 1.00 77.75 165 ASP A N 1
ATOM 1268 C CA . ASP A 1 165 ? -5.183 -11.587 -4.221 1.00 77.75 165 ASP A CA 1
ATOM 12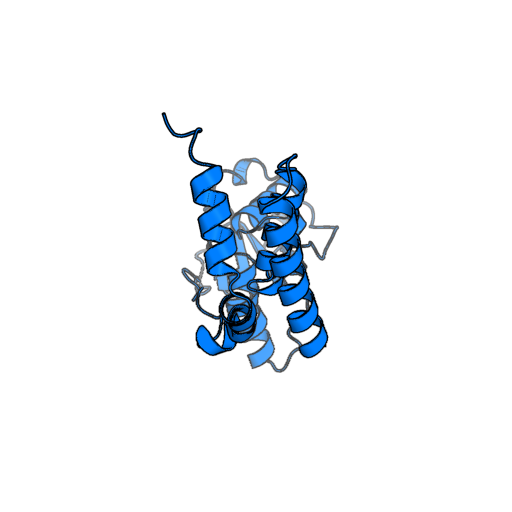69 C C . ASP A 1 165 ? -4.215 -10.550 -4.805 1.00 77.75 165 ASP A C 1
ATOM 1271 O O . ASP A 1 165 ? -4.635 -9.633 -5.504 1.00 77.75 165 ASP A O 1
ATOM 1275 N N . GLU A 1 166 ? -2.918 -10.637 -4.514 1.00 57.41 166 GLU A N 1
ATOM 1276 C CA . GLU A 1 166 ? -1.923 -9.662 -5.005 1.00 57.41 166 GLU A CA 1
ATOM 1277 C C . GLU A 1 166 ? -1.798 -9.626 -6.549 1.00 57.41 166 GLU A C 1
ATOM 1279 O O . GLU A 1 166 ? -1.225 -8.692 -7.105 1.00 57.41 166 GLU A O 1
ATOM 1284 N N . GLU A 1 167 ? -2.401 -10.587 -7.258 1.00 52.62 167 GLU A N 1
ATOM 1285 C CA . GLU A 1 167 ? -2.426 -10.709 -8.724 1.00 52.62 167 GLU A CA 1
ATOM 1286 C C . GLU A 1 167 ? -3.590 -9.955 -9.404 1.00 52.62 167 GLU A C 1
ATOM 1288 O O . GLU A 1 167 ? -4.055 -10.336 -10.475 1.00 52.62 167 GLU A O 1
ATOM 1293 N N . SER A 1 168 ? -4.092 -8.857 -8.833 1.00 50.66 168 SER A N 1
ATOM 1294 C CA . SER A 1 168 ? -5.164 -8.070 -9.473 1.00 50.66 168 SER A CA 1
ATOM 1295 C C . SER A 1 168 ? -4.709 -7.197 -10.654 1.00 50.66 168 SER A C 1
ATOM 1297 O O . SER A 1 168 ? -5.498 -6.406 -11.174 1.00 50.66 168 SER A O 1
ATOM 1299 N N . GLY A 1 169 ? -3.461 -7.329 -11.112 1.00 54.28 169 GLY A N 1
ATOM 1300 C CA . GLY A 1 169 ? -3.068 -6.833 -12.425 1.00 54.28 169 GLY A CA 1
ATOM 1301 C C . GLY A 1 169 ? -3.574 -7.799 -13.489 1.00 54.28 169 GLY A C 1
ATOM 1302 O O . GLY A 1 169 ? -3.181 -8.958 -13.470 1.00 54.28 169 GLY A O 1
ATOM 1303 N N . GLU A 1 170 ? -4.424 -7.343 -14.417 1.00 54.34 170 GLU A N 1
ATOM 1304 C CA . GLU A 1 170 ? -4.732 -8.117 -15.627 1.00 54.34 170 GLU A CA 1
ATOM 1305 C C . GLU A 1 170 ? -3.419 -8.663 -16.204 1.00 54.34 170 GLU A C 1
ATOM 1307 O O . GLU A 1 170 ? -2.523 -7.873 -16.517 1.00 54.34 170 GLU A O 1
ATOM 1312 N N . GLU A 1 171 ? -3.290 -9.988 -16.303 1.00 57.06 171 GLU A N 1
ATOM 1313 C CA . GLU A 1 171 ? -2.151 -10.641 -16.943 1.00 57.06 171 GLU A CA 1
ATOM 1314 C C . GLU A 1 171 ? -2.166 -10.223 -18.418 1.00 57.06 171 GLU A C 1
ATOM 1316 O O . GLU A 1 171 ? -2.913 -10.748 -19.247 1.00 57.06 171 GLU A O 1
ATOM 1321 N N . LYS A 1 172 ? -1.429 -9.157 -18.729 1.00 68.56 172 LYS A N 1
ATOM 1322 C CA . LYS A 1 172 ? -1.312 -8.648 -20.089 1.00 68.56 172 LYS A CA 1
ATOM 1323 C C . LYS A 1 172 ? -0.334 -9.534 -20.830 1.00 68.56 172 LYS A C 1
ATOM 1325 O O . LYS A 1 172 ? 0.706 -9.902 -20.295 1.00 68.56 172 LYS A O 1
ATOM 1330 N N . ASP A 1 173 ? -0.670 -9.843 -22.076 1.00 85.25 173 ASP A N 1
ATOM 1331 C CA . ASP A 1 173 ? 0.250 -10.516 -22.984 1.00 85.25 173 ASP A CA 1
ATOM 1332 C C . ASP A 1 173 ? 1.584 -9.739 -23.031 1.00 85.25 173 ASP A C 1
ATOM 1334 O O . ASP A 1 173 ? 1.581 -8.568 -23.438 1.00 85.25 173 ASP A O 1
ATOM 1338 N N . PRO A 1 174 ? 2.715 -10.351 -22.627 1.00 84.94 174 PRO A N 1
ATOM 1339 C CA . PRO A 1 174 ? 4.011 -9.683 -22.611 1.00 84.94 174 PRO A CA 1
ATOM 1340 C C . PRO A 1 174 ? 4.421 -9.142 -23.983 1.00 84.94 174 PRO A C 1
ATOM 1342 O O . PRO A 1 174 ? 5.088 -8.109 -24.058 1.00 84.94 174 PRO A O 1
ATOM 1345 N N . GLU A 1 175 ? 4.021 -9.803 -25.077 1.00 87.31 175 GLU A N 1
ATOM 1346 C CA . GLU A 1 175 ? 4.331 -9.330 -26.430 1.00 87.31 175 GLU A CA 1
ATOM 1347 C C . GLU A 1 175 ? 3.617 -8.006 -26.728 1.00 87.31 175 GLU A C 1
ATOM 1349 O O . GLU A 1 175 ? 4.214 -7.088 -27.296 1.00 87.31 175 GLU A O 1
ATOM 1354 N N . ALA A 1 176 ? 2.372 -7.861 -26.269 1.00 85.94 176 ALA A N 1
ATOM 1355 C CA . ALA A 1 176 ? 1.618 -6.620 -26.373 1.00 85.94 176 ALA A CA 1
ATOM 1356 C C . ALA A 1 176 ? 2.133 -5.535 -25.408 1.00 85.94 176 ALA A C 1
ATOM 1358 O O . ALA A 1 176 ? 2.253 -4.373 -25.805 1.00 85.94 176 ALA A O 1
ATOM 1359 N N . GLU A 1 177 ? 2.453 -5.888 -24.157 1.00 86.38 177 GLU A N 1
ATOM 1360 C CA . GLU A 1 177 ? 2.936 -4.936 -23.145 1.00 86.38 177 GLU A CA 1
ATOM 1361 C C . GLU A 1 177 ? 4.298 -4.338 -23.524 1.00 86.38 177 GLU A C 1
ATOM 1363 O O . GLU A 1 177 ? 4.494 -3.121 -23.446 1.00 86.38 177 GLU A O 1
ATOM 1368 N N . TYR A 1 178 ? 5.213 -5.176 -24.014 1.00 89.62 178 TYR A N 1
ATOM 1369 C CA . TYR A 1 178 ? 6.581 -4.788 -24.349 1.00 89.62 178 TYR A CA 1
ATOM 1370 C C . TYR A 1 178 ? 6.819 -4.618 -25.855 1.00 89.62 178 TYR A C 1
ATOM 1372 O O . TYR A 1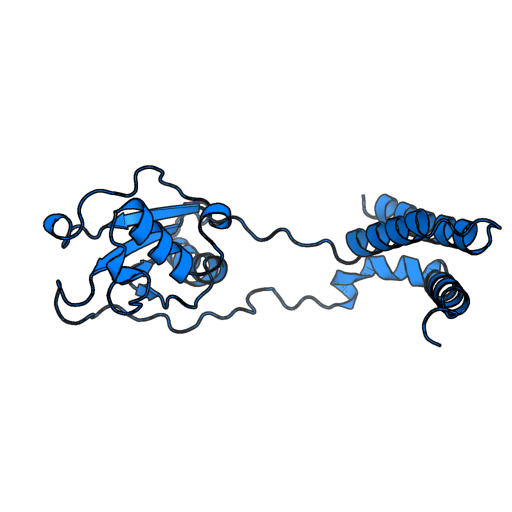 178 ? 7.970 -4.539 -26.284 1.00 89.62 178 TYR A O 1
ATOM 1380 N N . ALA A 1 179 ? 5.763 -4.471 -26.666 1.00 91.38 179 ALA A N 1
ATOM 1381 C CA . ALA A 1 179 ? 5.840 -4.356 -28.130 1.00 91.38 179 ALA A CA 1
ATOM 1382 C C . ALA A 1 179 ? 6.843 -3.294 -28.625 1.00 91.38 179 ALA A C 1
ATOM 1384 O O . ALA A 1 179 ? 7.478 -3.444 -29.671 1.00 91.38 179 ALA A O 1
ATOM 1385 N N . ILE A 1 180 ? 7.035 -2.210 -27.864 1.00 91.06 180 ILE A N 1
ATOM 1386 C CA . ILE A 1 180 ? 7.998 -1.155 -28.203 1.00 91.06 180 ILE A CA 1
ATOM 1387 C C . ILE A 1 180 ? 9.454 -1.652 -28.217 1.00 91.06 180 ILE A C 1
ATOM 1389 O O . ILE A 1 180 ? 10.262 -1.130 -28.986 1.00 91.06 180 ILE A O 1
ATOM 1393 N N . ALA A 1 181 ? 9.787 -2.687 -27.438 1.00 92.38 181 ALA A N 1
ATOM 1394 C CA . ALA A 1 181 ? 11.116 -3.293 -27.403 1.00 92.38 181 ALA A CA 1
ATOM 1395 C C . ALA A 1 181 ? 11.526 -3.904 -28.753 1.00 92.38 181 ALA A C 1
ATOM 1397 O O . ALA A 1 181 ? 12.722 -4.037 -29.016 1.00 92.38 181 ALA A O 1
ATOM 1398 N N . ALA A 1 182 ? 10.572 -4.186 -29.653 1.00 92.81 182 ALA A N 1
ATOM 1399 C CA . ALA A 1 182 ? 10.856 -4.623 -31.021 1.00 92.81 182 ALA A CA 1
ATOM 1400 C C . ALA A 1 182 ? 11.807 -3.662 -31.758 1.00 92.81 182 ALA A C 1
ATOM 1402 O O . ALA A 1 182 ? 12.662 -4.107 -32.521 1.00 92.81 182 ALA A O 1
ATOM 1403 N N . VAL A 1 183 ? 11.747 -2.356 -31.460 1.00 94.75 183 VAL A N 1
ATOM 1404 C CA . VAL A 1 183 ? 12.657 -1.344 -32.026 1.00 94.75 183 VAL A CA 1
ATOM 1405 C C . VAL A 1 183 ? 14.121 -1.659 -31.701 1.00 94.75 183 VAL A C 1
ATOM 1407 O O . VAL A 1 183 ? 14.994 -1.431 -32.538 1.00 94.75 183 VAL A O 1
ATOM 1410 N N . VAL A 1 184 ? 14.417 -2.211 -30.519 1.00 93.62 184 VAL A N 1
ATOM 1411 C CA . VAL A 1 184 ? 15.779 -2.632 -30.149 1.00 93.62 184 VAL A CA 1
ATOM 1412 C C . VAL A 1 184 ? 16.253 -3.763 -31.064 1.00 93.62 184 VAL A C 1
ATOM 1414 O O . VAL A 1 184 ? 17.398 -3.745 -31.510 1.00 93.62 184 VAL A O 1
ATOM 1417 N N . GLY A 1 185 ? 15.374 -4.708 -31.409 1.00 92.06 185 GLY A N 1
ATOM 1418 C CA . GLY A 1 185 ? 15.660 -5.762 -32.386 1.00 92.06 185 GLY A CA 1
ATOM 1419 C C . GLY A 1 185 ? 15.860 -5.212 -33.803 1.00 92.06 185 GLY A C 1
ATOM 1420 O O . GLY A 1 185 ? 16.885 -5.473 -34.429 1.00 92.06 185 GLY A O 1
ATOM 1421 N N . GLU A 1 186 ? 14.926 -4.383 -34.277 1.00 94.38 186 GLU A N 1
ATOM 1422 C CA . GLU A 1 186 ? 14.936 -3.771 -35.619 1.00 94.38 186 GLU A CA 1
ATOM 1423 C C . GLU A 1 186 ? 16.179 -2.900 -35.879 1.00 94.38 186 GLU A C 1
ATOM 1425 O O . GLU A 1 186 ? 16.655 -2.798 -37.008 1.00 94.38 186 GLU A O 1
ATOM 1430 N N . THR A 1 187 ? 16.720 -2.264 -34.837 1.00 93.94 187 THR A N 1
ATOM 1431 C CA . THR A 1 187 ? 17.875 -1.352 -34.933 1.00 93.94 187 THR A CA 1
ATOM 1432 C C . THR A 1 187 ? 19.223 -2.036 -34.685 1.00 93.94 187 THR A C 1
ATOM 1434 O O . THR A 1 187 ? 20.270 -1.373 -34.676 1.00 93.94 187 THR A O 1
ATOM 1437 N N . GLY A 1 188 ? 19.220 -3.360 -34.480 1.00 93.62 188 GLY A N 1
ATOM 1438 C CA . GLY A 1 188 ? 20.407 -4.125 -34.097 1.00 93.62 188 GLY A CA 1
ATOM 1439 C C . GLY A 1 188 ? 20.944 -3.736 -32.717 1.00 93.62 188 GLY A C 1
ATOM 1440 O O . GLY A 1 188 ? 22.136 -3.884 -32.454 1.00 93.62 188 GLY A O 1
ATOM 1441 N N . GLY A 1 189 ? 20.093 -3.193 -31.845 1.00 92.56 189 GLY A N 1
ATOM 1442 C CA . GLY A 1 189 ? 20.468 -2.743 -30.509 1.00 92.56 189 GLY A CA 1
ATOM 1443 C C . GLY A 1 189 ? 20.966 -3.873 -29.620 1.00 92.56 189 GLY A C 1
ATOM 1444 O O . GLY A 1 189 ? 21.908 -3.659 -28.866 1.00 92.56 189 GLY A O 1
ATOM 1445 N N . LEU A 1 190 ? 20.434 -5.091 -29.779 1.00 92.25 190 LEU A N 1
ATOM 1446 C CA . LEU A 1 190 ? 20.935 -6.257 -29.047 1.00 92.25 190 LEU A CA 1
ATOM 1447 C C . LEU A 1 190 ? 22.415 -6.530 -29.355 1.00 92.25 190 LEU A C 1
ATOM 1449 O O . LEU A 1 190 ? 23.193 -6.749 -28.432 1.00 92.25 190 LEU A O 1
ATOM 1453 N N . GLN A 1 191 ? 22.825 -6.444 -30.626 1.00 92.44 191 GLN A N 1
ATOM 1454 C CA . GLN A 1 191 ? 24.231 -6.610 -31.009 1.00 92.44 191 GLN A CA 1
ATOM 1455 C C . GLN A 1 191 ? 25.108 -5.530 -30.370 1.00 92.44 191 GLN A C 1
ATOM 1457 O O . GLN A 1 191 ? 26.146 -5.841 -29.803 1.00 92.44 191 GLN A O 1
ATOM 1462 N N . VAL A 1 192 ? 24.657 -4.271 -30.387 1.00 91.44 192 VAL A N 1
ATOM 1463 C CA . VAL A 1 192 ? 25.379 -3.156 -29.751 1.00 91.44 192 VAL A CA 1
ATOM 1464 C C . VAL A 1 192 ? 25.558 -3.399 -28.250 1.00 91.44 192 VAL A C 1
ATOM 1466 O O . VAL A 1 192 ? 26.638 -3.165 -27.714 1.00 91.44 192 VAL A O 1
ATOM 1469 N N . MET A 1 193 ? 24.522 -3.888 -27.565 1.00 90.50 193 MET A N 1
ATOM 1470 C CA . MET A 1 193 ? 24.594 -4.227 -26.141 1.00 90.50 193 MET A CA 1
ATOM 1471 C C . MET A 1 193 ? 25.589 -5.362 -25.875 1.00 90.50 193 MET A C 1
ATOM 1473 O O . MET A 1 193 ? 26.373 -5.263 -24.933 1.00 90.50 193 MET A O 1
ATOM 1477 N N . MET A 1 194 ? 25.593 -6.406 -26.709 1.00 89.25 194 MET A N 1
ATOM 1478 C CA . MET 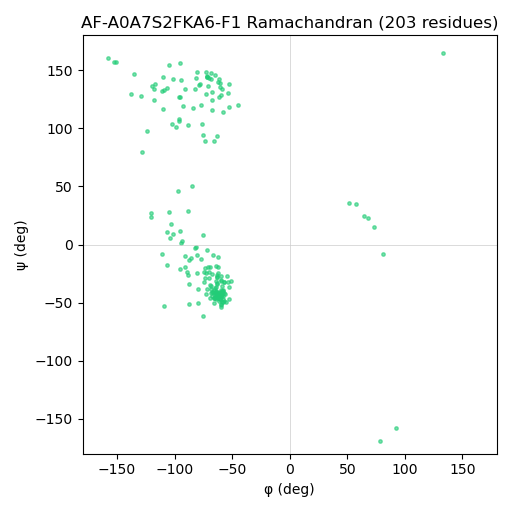A 1 194 ? 26.563 -7.503 -26.606 1.00 89.25 194 MET A CA 1
ATOM 1479 C C . MET A 1 194 ? 27.997 -7.012 -26.841 1.00 89.25 194 MET A C 1
ATOM 1481 O O . MET A 1 194 ? 28.870 -7.301 -26.027 1.00 89.25 194 MET A O 1
ATOM 1485 N N . ASP A 1 195 ? 28.230 -6.187 -27.866 1.00 87.00 195 ASP A N 1
ATOM 1486 C CA . ASP A 1 195 ? 29.550 -5.611 -28.158 1.00 87.00 195 ASP A CA 1
ATOM 1487 C C . ASP A 1 195 ? 30.073 -4.764 -26.980 1.00 87.00 195 ASP A C 1
ATOM 1489 O O . ASP A 1 195 ? 31.264 -4.790 -26.655 1.00 87.00 195 ASP A O 1
ATOM 1493 N N . ILE A 1 196 ? 29.187 -4.008 -26.317 1.00 86.25 196 ILE A N 1
ATOM 1494 C CA . ILE A 1 196 ? 29.511 -3.240 -25.105 1.00 86.25 196 ILE A CA 1
ATOM 1495 C C . ILE A 1 196 ? 29.901 -4.179 -23.957 1.00 86.25 196 ILE A C 1
ATOM 1497 O O . ILE A 1 196 ? 30.904 -3.927 -23.283 1.00 86.25 196 ILE A O 1
ATOM 1501 N N . LEU A 1 197 ? 29.132 -5.248 -23.720 1.00 84.38 197 LEU A N 1
ATOM 1502 C CA . LEU A 1 197 ? 29.414 -6.225 -22.664 1.00 84.38 197 LEU A CA 1
ATOM 1503 C C . LEU A 1 197 ? 30.758 -6.927 -22.887 1.00 84.38 197 LEU A C 1
ATOM 1505 O O . LEU A 1 197 ? 31.589 -6.940 -21.979 1.00 84.38 197 LEU A O 1
ATOM 1509 N N . GLU A 1 198 ? 31.023 -7.428 -24.095 1.00 82.12 198 GLU A N 1
ATOM 1510 C CA . GLU A 1 198 ? 32.292 -8.084 -24.441 1.00 82.12 198 GLU A CA 1
ATOM 1511 C C . GLU A 1 198 ? 33.495 -7.169 -24.175 1.00 82.12 198 GLU A C 1
ATOM 1513 O O . GLU A 1 198 ? 34.486 -7.582 -23.571 1.00 82.12 198 GLU A O 1
ATOM 1518 N N . ARG A 1 199 ? 33.390 -5.884 -24.531 1.00 76.31 199 ARG A N 1
ATOM 1519 C CA . ARG A 1 199 ? 34.444 -4.883 -24.283 1.00 76.31 199 ARG A CA 1
ATOM 1520 C C . ARG A 1 199 ? 34.566 -4.469 -22.815 1.00 76.31 199 ARG A C 1
ATOM 1522 O O . ARG A 1 199 ? 35.643 -4.052 -22.395 1.00 76.31 199 ARG A O 1
ATOM 1529 N N . SER A 1 200 ? 33.492 -4.606 -22.038 1.00 69.31 200 SER A N 1
ATOM 1530 C CA . SER A 1 200 ? 33.452 -4.364 -20.585 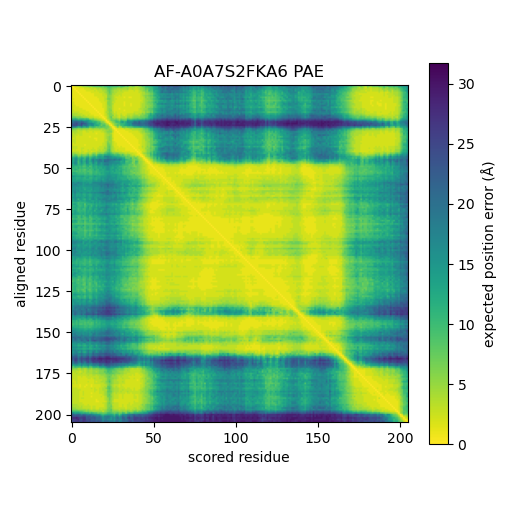1.00 69.31 200 SER A CA 1
ATOM 1531 C C . SER A 1 200 ? 33.96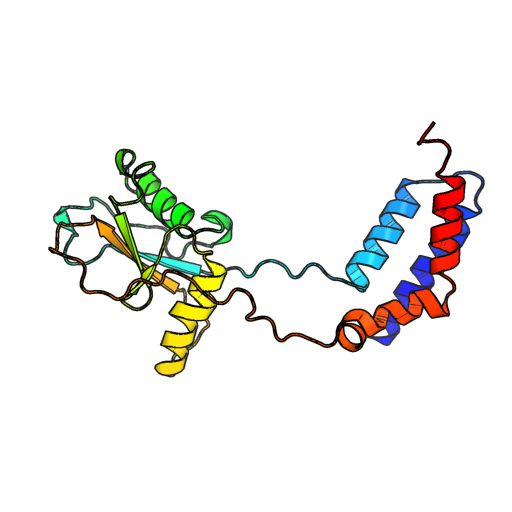1 -5.561 -19.767 1.00 69.31 200 SER A C 1
ATOM 1533 O O . SER A 1 200 ? 34.096 -5.471 -18.546 1.00 69.31 200 SER A O 1
ATOM 1535 N N . THR A 1 201 ? 34.312 -6.666 -20.437 1.00 56.56 201 THR A N 1
ATOM 1536 C CA . THR A 1 201 ? 34.848 -7.900 -19.845 1.00 56.56 201 THR A CA 1
ATOM 1537 C C . THR A 1 201 ? 36.384 -7.883 -19.619 1.00 56.56 201 THR A C 1
ATOM 1539 O O . THR A 1 201 ? 37.067 -8.836 -19.991 1.00 56.56 201 THR A O 1
ATOM 1542 N N . PRO A 1 202 ? 36.984 -6.852 -18.979 1.00 53.41 202 PRO A N 1
ATOM 1543 C CA . PRO A 1 202 ? 38.206 -7.050 -18.186 1.00 53.41 202 PRO A CA 1
ATOM 1544 C C . PRO A 1 202 ? 37.978 -7.040 -16.663 1.00 53.41 202 PRO A C 1
ATOM 1546 O O . PRO A 1 202 ? 38.955 -7.092 -15.927 1.00 53.41 202 PRO A O 1
ATOM 1549 N N . LEU A 1 203 ? 36.735 -6.966 -16.163 1.00 51.53 203 LEU A N 1
ATOM 1550 C CA . LEU A 1 203 ? 36.441 -6.790 -14.724 1.00 51.53 203 LEU A CA 1
ATOM 1551 C C . LEU A 1 203 ? 36.029 -8.066 -13.956 1.00 51.53 203 LEU A C 1
ATOM 1553 O O . LEU A 1 203 ? 35.620 -7.976 -12.803 1.00 51.53 203 LEU A O 1
ATOM 1557 N N . LEU A 1 204 ? 36.145 -9.254 -14.561 1.00 50.00 204 LEU A N 1
ATOM 1558 C CA . LEU A 1 204 ? 35.848 -10.548 -13.914 1.00 50.00 204 LEU A CA 1
ATOM 1559 C C . LEU A 1 204 ? 37.058 -11.507 -13.880 1.00 50.00 204 LEU A C 1
ATOM 1561 O O . LEU A 1 204 ? 36.887 -12.726 -13.865 1.00 50.00 204 LEU A O 1
ATOM 1565 N N . ARG A 1 205 ? 38.285 -10.973 -13.873 1.00 36.50 205 ARG A N 1
ATOM 1566 C CA . ARG A 1 205 ? 39.507 -11.736 -13.573 1.00 36.50 205 ARG A CA 1
ATOM 1567 C C . ARG A 1 205 ? 40.296 -11.097 -12.447 1.00 36.50 205 ARG A C 1
ATOM 1569 O O . ARG A 1 205 ? 40.395 -9.853 -12.453 1.00 36.50 205 ARG A O 1
#